Protein AF-A0A651H7F0-F1 (afdb_monomer)

Radius of gyration: 25.84 Å; Cα contacts (8 Å, |Δi|>4): 338; chains: 1; bounding box: 89×42×53 Å

Structure (mmCIF, N/CA/C/O backbone):
data_AF-A0A651H7F0-F1
#
_entry.id   AF-A0A651H7F0-F1
#
loop_
_atom_site.group_PDB
_atom_site.id
_atom_site.type_symbol
_atom_site.label_atom_id
_atom_site.label_alt_id
_atom_site.label_comp_id
_atom_site.label_asym_id
_atom_site.label_entity_id
_atom_site.label_seq_id
_atom_site.pdbx_PDB_ins_code
_atom_site.Cartn_x
_atom_site.Cartn_y
_atom_site.Cartn_z
_atom_site.occupancy
_atom_site.B_iso_or_equiv
_atom_site.auth_seq_id
_atom_site.auth_comp_id
_atom_site.auth_asym_id
_atom_site.auth_atom_id
_atom_site.pdbx_PDB_model_num
ATOM 1 N N . MET A 1 1 ? -12.159 -10.404 -10.335 1.00 70.25 1 MET A N 1
ATOM 2 C CA . MET A 1 1 ? -12.357 -11.620 -9.517 1.00 70.25 1 MET A CA 1
ATOM 3 C C . MET A 1 1 ? -12.210 -11.215 -8.062 1.00 70.25 1 MET A C 1
ATOM 5 O O . MET A 1 1 ? -11.331 -10.403 -7.790 1.00 70.25 1 MET A O 1
ATOM 9 N N . ALA A 1 2 ? -13.077 -11.702 -7.176 1.00 75.81 2 ALA A N 1
ATOM 10 C CA . ALA A 1 2 ? -12.961 -11.452 -5.740 1.00 75.81 2 ALA A CA 1
ATOM 11 C C . ALA A 1 2 ? -12.043 -12.507 -5.105 1.00 75.81 2 ALA A C 1
ATOM 13 O O . ALA A 1 2 ? -12.128 -13.683 -5.457 1.00 75.81 2 ALA A O 1
ATOM 14 N N . ILE A 1 3 ? -11.166 -12.075 -4.204 1.00 75.75 3 ILE A N 1
ATOM 15 C CA . ILE A 1 3 ? -10.303 -12.933 -3.390 1.00 75.75 3 ILE A CA 1
ATOM 16 C C . ILE A 1 3 ? -10.630 -12.640 -1.931 1.00 75.75 3 ILE A C 1
ATOM 18 O O . ILE A 1 3 ? -10.626 -11.480 -1.522 1.00 75.75 3 ILE A O 1
ATOM 22 N N . PHE A 1 4 ? -10.894 -13.690 -1.162 1.00 80.12 4 PHE A N 1
ATOM 23 C CA . PHE A 1 4 ? -11.109 -13.607 0.277 1.00 80.12 4 PHE A CA 1
ATOM 24 C C . PHE A 1 4 ? -9.795 -13.923 0.981 1.00 80.12 4 PHE A C 1
ATOM 26 O O . PHE A 1 4 ? -9.181 -14.958 0.714 1.00 80.12 4 PHE A O 1
ATOM 33 N N . HIS A 1 5 ? -9.350 -13.033 1.858 1.00 79.06 5 HIS A N 1
ATOM 34 C CA . HIS A 1 5 ? -8.137 -13.233 2.638 1.00 79.06 5 HIS A CA 1
ATOM 35 C C . HIS A 1 5 ? -8.397 -12.854 4.091 1.00 79.06 5 HIS A C 1
ATOM 37 O O . HIS A 1 5 ? -8.748 -11.712 4.384 1.00 79.06 5 HIS A O 1
ATOM 43 N N . LYS A 1 6 ? -8.227 -13.820 4.996 1.00 85.56 6 LYS A N 1
ATOM 44 C CA . LYS A 1 6 ? -8.196 -13.556 6.433 1.00 85.56 6 LYS A CA 1
ATOM 45 C C . LYS A 1 6 ? -6.785 -13.123 6.809 1.00 85.56 6 LYS A C 1
ATOM 47 O O . LYS A 1 6 ? -5.833 -13.849 6.529 1.00 85.56 6 LYS A O 1
ATOM 52 N N . GLY A 1 7 ? -6.671 -11.962 7.437 1.00 86.81 7 GLY A N 1
ATOM 53 C CA . GLY A 1 7 ? -5.385 -11.423 7.847 1.00 86.81 7 GLY A CA 1
ATOM 54 C C . GLY A 1 7 ? -5.533 -10.215 8.756 1.00 86.81 7 GLY A C 1
ATOM 55 O O . GLY A 1 7 ? -6.638 -9.731 9.005 1.00 86.81 7 GLY A O 1
ATOM 56 N N . LYS A 1 8 ? -4.390 -9.742 9.248 1.00 87.75 8 LYS A N 1
ATOM 57 C CA . LYS A 1 8 ? -4.290 -8.505 10.018 1.00 87.75 8 LYS A CA 1
ATOM 58 C C . LYS A 1 8 ? -4.123 -7.339 9.056 1.00 87.75 8 LYS A C 1
ATOM 60 O O . LYS A 1 8 ? -3.207 -7.344 8.233 1.00 87.75 8 LYS A O 1
ATOM 65 N N . PHE A 1 9 ? -5.006 -6.357 9.162 1.00 91.50 9 PHE A N 1
ATOM 66 C CA . PHE A 1 9 ? -4.986 -5.162 8.330 1.00 91.50 9 PHE A CA 1
ATOM 67 C C . PHE A 1 9 ? -4.624 -3.950 9.174 1.00 91.50 9 PHE A C 1
ATOM 69 O O . PHE A 1 9 ? -5.235 -3.713 10.214 1.00 91.50 9 PHE A O 1
ATOM 76 N N . GLU A 1 10 ? -3.644 -3.180 8.706 1.00 93.62 10 GLU A N 1
ATOM 77 C CA . GLU A 1 10 ? -3.393 -1.834 9.211 1.00 93.62 10 GLU A CA 1
ATOM 78 C C . GLU A 1 10 ? -4.420 -0.892 8.577 1.00 93.62 10 GLU A C 1
ATOM 80 O O . GLU A 1 10 ? -4.444 -0.699 7.358 1.00 93.62 10 GLU A O 1
ATOM 85 N N . LEU A 1 11 ? -5.301 -0.347 9.406 1.00 95.75 11 LEU A N 1
ATOM 86 C CA . LEU A 1 11 ? -6.391 0.529 9.006 1.00 95.75 11 LEU A CA 1
ATOM 87 C C . LEU A 1 11 ? -6.285 1.865 9.737 1.00 95.75 11 LEU A C 1
ATOM 89 O O . LEU A 1 11 ? -5.496 2.050 10.665 1.00 95.75 11 LEU A O 1
ATOM 93 N N . TYR A 1 12 ? -7.098 2.813 9.296 1.00 97.06 12 TYR A N 1
ATOM 94 C CA . TYR A 1 12 ? -7.119 4.168 9.816 1.00 97.06 12 TYR A CA 1
ATOM 95 C C . TYR A 1 12 ? -8.517 4.512 10.312 1.00 97.06 12 TYR A C 1
ATOM 97 O O . TYR A 1 12 ? -9.512 4.190 9.665 1.00 97.06 12 TYR A O 1
ATOM 105 N N . VAL A 1 13 ? -8.582 5.197 11.445 1.00 97.50 13 VAL A N 1
ATOM 106 C CA . VAL A 1 13 ? -9.806 5.743 12.037 1.00 97.50 13 VAL A CA 1
ATOM 107 C C . VAL A 1 13 ? -9.586 7.221 12.325 1.00 97.50 13 VAL A C 1
ATOM 109 O O . VAL A 1 13 ? -8.449 7.657 12.529 1.00 97.50 13 VAL A O 1
ATOM 112 N N . ARG A 1 14 ? -10.644 8.025 12.300 1.00 96.50 14 ARG A N 1
ATOM 113 C CA . ARG A 1 14 ? -10.517 9.439 12.654 1.00 96.50 14 ARG A CA 1
ATOM 114 C C . ARG A 1 14 ? -10.378 9.573 14.158 1.00 96.50 14 ARG A C 1
ATOM 116 O O . ARG A 1 14 ? -11.023 8.850 14.906 1.00 96.50 14 ARG A O 1
ATOM 123 N N . ASN A 1 15 ? -9.595 10.547 14.604 1.00 95.62 15 ASN A N 1
ATOM 124 C CA . ASN A 1 15 ? -9.415 10.775 16.039 1.00 95.62 15 ASN A CA 1
ATOM 125 C C . ASN A 1 15 ? -10.725 11.156 16.750 1.00 95.62 15 ASN A C 1
ATOM 127 O O . ASN A 1 15 ? -10.843 10.920 17.943 1.00 95.62 15 ASN A O 1
ATOM 131 N N . GLU A 1 16 ? -11.695 11.733 16.030 1.00 96.12 16 GLU A N 1
ATOM 132 C CA . GLU A 1 16 ? -13.029 12.056 16.563 1.00 96.12 16 GLU A CA 1
ATOM 133 C C . GLU A 1 16 ? -13.863 10.813 16.910 1.00 96.12 16 GLU A C 1
ATOM 135 O O . GLU A 1 16 ? -14.735 10.893 17.771 1.00 96.12 16 GLU A O 1
ATOM 140 N N . ASP A 1 17 ? -13.557 9.671 16.286 1.00 95.38 17 ASP A N 1
ATOM 141 C CA . ASP A 1 17 ? -14.267 8.402 16.469 1.00 95.38 17 ASP A CA 1
ATOM 142 C C . ASP A 1 17 ? -13.555 7.464 17.469 1.00 95.38 17 ASP A C 1
ATOM 144 O O . ASP A 1 17 ? -14.013 6.349 17.714 1.00 95.38 17 ASP A O 1
ATOM 148 N N . VAL A 1 18 ? -12.428 7.890 18.055 1.00 95.62 18 VAL A N 1
ATOM 149 C CA . VAL A 1 18 ? -11.705 7.142 19.097 1.00 95.62 18 VAL A CA 1
ATOM 150 C C . VAL A 1 18 ? -12.119 7.675 20.467 1.00 95.62 18 VAL A C 1
ATOM 152 O O . VAL A 1 18 ? -12.095 8.884 20.711 1.00 95.62 18 VAL A O 1
ATOM 155 N N . THR A 1 19 ? -12.504 6.787 21.385 1.00 94.44 19 THR A N 1
ATOM 156 C CA . THR A 1 19 ? -12.902 7.196 22.738 1.00 94.44 19 THR A CA 1
ATOM 157 C C . THR A 1 19 ? -11.696 7.651 23.563 1.00 94.44 19 THR A C 1
ATOM 159 O O . THR A 1 19 ? -10.541 7.358 23.254 1.00 94.44 19 THR A O 1
ATOM 162 N N . LYS A 1 20 ? -11.959 8.350 24.674 1.00 91.56 20 LYS A N 1
ATOM 163 C CA . LYS A 1 20 ? -10.905 8.772 25.614 1.00 91.56 20 LYS A CA 1
ATOM 164 C C . LYS A 1 20 ? -10.152 7.594 26.235 1.00 91.56 20 LYS A C 1
ATOM 166 O O . LYS A 1 20 ? -8.986 7.746 26.578 1.00 91.56 20 LYS A O 1
ATOM 171 N N . ASP A 1 21 ? -10.805 6.439 26.327 1.00 92.50 21 ASP A N 1
ATOM 172 C CA . ASP A 1 21 ? -10.228 5.193 26.832 1.00 92.50 21 ASP A CA 1
ATOM 173 C C . ASP A 1 21 ? -9.452 4.428 25.751 1.00 92.50 21 ASP A C 1
ATOM 175 O O . ASP A 1 21 ? -9.109 3.265 25.946 1.00 92.50 21 ASP A O 1
ATOM 179 N N . MET A 1 22 ? -9.163 5.074 24.612 1.00 92.06 22 MET A N 1
ATOM 180 C CA . MET A 1 22 ? -8.397 4.508 23.499 1.00 92.06 22 MET A CA 1
ATOM 181 C C . MET A 1 22 ? -9.104 3.331 22.815 1.00 92.06 22 MET A C 1
ATOM 183 O O . MET A 1 22 ? -8.458 2.476 22.211 1.00 92.06 22 MET A O 1
ATOM 187 N N . GLN A 1 23 ? -10.436 3.294 22.892 1.00 92.31 23 GLN A N 1
ATOM 188 C CA . GLN A 1 23 ? -11.261 2.253 22.286 1.00 92.31 23 GLN A CA 1
ATOM 189 C C . GLN A 1 23 ? -11.932 2.763 21.015 1.00 92.31 23 GLN A C 1
ATOM 191 O O . GLN A 1 23 ? -12.199 3.957 20.859 1.00 92.31 23 GLN A O 1
ATOM 196 N N . ILE A 1 24 ? -12.239 1.836 20.113 1.00 95.31 24 ILE A N 1
ATOM 197 C CA . ILE A 1 24 ? -12.974 2.120 18.884 1.00 95.31 24 ILE A CA 1
ATOM 198 C C . ILE A 1 24 ? -14.382 1.544 19.038 1.00 95.31 24 ILE A C 1
ATOM 200 O O . ILE A 1 24 ? -14.518 0.324 19.128 1.00 95.31 24 ILE A O 1
ATOM 204 N N . PRO A 1 25 ? -15.432 2.380 19.082 1.00 95.25 25 PRO A N 1
ATOM 205 C CA . PRO A 1 25 ? -16.799 1.902 19.235 1.00 95.25 25 PRO A CA 1
ATOM 206 C C . PRO A 1 25 ? -17.248 1.012 18.073 1.00 95.25 25 PRO A C 1
ATOM 208 O O . PRO A 1 25 ? -16.864 1.228 16.918 1.00 95.25 25 PRO A O 1
ATOM 211 N N . VAL A 1 26 ? -18.158 0.083 18.360 1.00 96.06 26 VAL A N 1
ATOM 212 C CA . VAL A 1 26 ? -18.884 -0.678 17.334 1.00 96.06 26 VAL A CA 1
ATOM 213 C C . VAL A 1 26 ? -19.638 0.285 16.411 1.00 96.06 26 VAL A C 1
ATOM 215 O O . VAL A 1 26 ? -20.190 1.297 16.840 1.00 96.06 26 VAL A O 1
ATOM 218 N N . GLY A 1 27 ? -19.641 -0.016 15.116 1.00 94.81 27 GLY A N 1
ATOM 219 C CA . GLY A 1 27 ? -20.227 0.811 14.063 1.00 94.81 27 GLY A CA 1
ATOM 220 C C . GLY A 1 27 ? -19.277 1.861 13.481 1.00 94.81 27 GLY A C 1
ATOM 221 O O . GLY A 1 27 ? -19.593 2.436 12.434 1.00 94.81 27 GLY A O 1
ATOM 222 N N . THR A 1 28 ? -18.109 2.078 14.093 1.00 96.81 28 THR A N 1
ATOM 223 C CA . THR A 1 28 ? -17.100 3.030 13.605 1.00 96.81 28 THR A CA 1
ATOM 224 C C . THR A 1 28 ? -16.566 2.626 12.234 1.00 96.81 28 THR A C 1
ATOM 226 O O . THR A 1 28 ? -16.279 1.456 11.981 1.00 96.81 28 THR A O 1
ATOM 229 N N . GLN A 1 29 ? -16.420 3.599 11.332 1.00 96.94 29 GLN A N 1
ATOM 230 C CA . GLN A 1 29 ? -15.902 3.374 9.986 1.00 96.94 29 GLN A CA 1
ATOM 231 C C . GLN A 1 29 ? -14.369 3.364 9.984 1.00 96.94 29 GLN A C 1
ATOM 233 O O . GLN A 1 29 ? -13.733 4.346 10.359 1.00 96.94 29 GLN A O 1
ATOM 238 N N . LEU A 1 30 ? -13.781 2.279 9.482 1.00 95.75 30 LEU A N 1
ATOM 239 C CA . LEU A 1 30 ? -12.344 2.159 9.248 1.00 95.75 30 LEU A CA 1
ATOM 240 C C . LEU A 1 30 ? -12.010 2.394 7.774 1.00 95.75 30 LEU A C 1
ATOM 242 O O . LEU A 1 30 ? -12.797 2.065 6.877 1.00 95.75 30 LEU A O 1
ATOM 246 N N . PHE A 1 31 ? -10.824 2.942 7.528 1.00 95.94 31 PHE A N 1
ATOM 247 C CA . PHE A 1 31 ? -10.356 3.415 6.229 1.00 95.94 31 PHE A CA 1
ATOM 248 C C . PHE A 1 31 ? -9.019 2.783 5.849 1.00 95.94 31 PHE A C 1
ATOM 250 O O . PHE A 1 31 ? -8.206 2.440 6.704 1.00 95.94 31 PHE A O 1
ATOM 257 N N . LEU A 1 32 ? -8.763 2.678 4.544 1.00 92.75 32 LEU A N 1
ATOM 258 C CA . LEU A 1 32 ? -7.496 2.148 4.022 1.00 92.75 32 LEU A CA 1
ATOM 259 C C . LEU A 1 32 ? -6.315 3.123 4.159 1.00 92.75 32 LEU A C 1
ATOM 261 O O . LEU A 1 32 ? -5.171 2.725 3.952 1.00 92.75 32 LEU A O 1
ATOM 265 N N . ARG A 1 33 ? -6.584 4.409 4.421 1.00 94.31 33 ARG A N 1
ATOM 266 C CA . ARG A 1 33 ? -5.581 5.480 4.505 1.00 94.31 33 ARG A CA 1
ATOM 267 C C . ARG A 1 33 ? -6.014 6.560 5.491 1.00 94.31 33 ARG A C 1
ATOM 269 O O . ARG A 1 33 ? -7.205 6.834 5.612 1.00 94.31 33 ARG A O 1
ATOM 276 N N . GLY A 1 34 ? -5.045 7.213 6.126 1.00 93.25 34 GLY A N 1
ATOM 277 C CA . GLY A 1 34 ? -5.253 8.348 7.030 1.00 93.25 34 GLY A CA 1
ATOM 278 C C . GLY A 1 34 ? -5.319 9.687 6.298 1.00 93.25 34 GLY A C 1
ATOM 279 O O . GLY A 1 34 ? -4.521 10.578 6.570 1.00 93.25 34 GLY A O 1
ATOM 280 N N . GLU A 1 35 ? -6.223 9.818 5.327 1.00 92.69 35 GLU A N 1
ATOM 281 C CA . GLU A 1 35 ? -6.389 11.043 4.537 1.00 92.69 35 GLU A CA 1
ATOM 282 C C . GLU A 1 35 ? -7.866 11.368 4.302 1.00 92.69 35 GLU A C 1
ATOM 284 O O . GLU A 1 35 ? -8.745 10.500 4.314 1.00 92.69 35 GLU A O 1
ATOM 289 N N . ARG A 1 36 ? -8.172 12.647 4.067 1.00 89.38 36 ARG A N 1
ATOM 290 C CA . ARG A 1 36 ? -9.544 13.064 3.769 1.00 89.38 36 ARG A CA 1
ATOM 291 C C . ARG A 1 36 ? -9.988 12.455 2.436 1.00 89.38 36 ARG A C 1
ATOM 293 O O . ARG A 1 36 ? -9.347 12.666 1.416 1.00 89.38 36 ARG A O 1
ATOM 300 N N . GLY A 1 37 ? -11.117 11.746 2.446 1.00 89.56 37 GLY A N 1
ATOM 301 C CA . GLY A 1 37 ? -11.641 11.063 1.257 1.00 89.56 37 GLY A CA 1
ATOM 302 C C . GLY A 1 37 ? -11.045 9.674 1.017 1.00 89.56 37 GLY A C 1
ATOM 303 O O . GLY A 1 37 ? -11.304 9.087 -0.033 1.00 89.56 37 GLY A O 1
ATOM 304 N N . ALA A 1 38 ? -10.280 9.135 1.974 1.00 89.31 38 ALA A N 1
ATOM 305 C CA . ALA A 1 38 ? -9.819 7.756 1.919 1.00 89.31 38 ALA A CA 1
ATOM 306 C C . ALA A 1 38 ? -10.996 6.779 1.709 1.00 89.31 38 ALA A C 1
ATOM 308 O O . ALA A 1 38 ? -12.068 6.972 2.295 1.00 89.31 38 ALA A O 1
ATOM 309 N N . PRO A 1 39 ? -10.816 5.713 0.908 1.00 90.19 39 PRO A N 1
ATOM 310 C CA . PRO A 1 39 ? -11.849 4.703 0.738 1.00 90.19 39 PRO A CA 1
ATOM 311 C C . PRO A 1 39 ? -12.151 3.985 2.066 1.00 90.19 39 PRO A C 1
ATOM 313 O O . PRO A 1 39 ? -11.206 3.564 2.750 1.00 90.19 39 PRO A O 1
ATOM 316 N N . PRO A 1 40 ? -13.437 3.815 2.429 1.00 93.75 40 PRO A N 1
ATOM 317 C CA . PRO A 1 40 ? -13.815 2.991 3.569 1.00 93.75 40 PRO A CA 1
ATOM 318 C C . PRO A 1 40 ? -13.434 1.529 3.308 1.00 93.75 40 PRO A C 1
ATOM 320 O O . PRO A 1 40 ? -13.601 1.028 2.196 1.00 93.75 40 PRO A O 1
ATOM 323 N N . PHE A 1 41 ? -12.926 0.851 4.336 1.00 91.94 41 PHE A N 1
ATOM 324 C CA . PHE A 1 41 ? -12.630 -0.580 4.297 1.00 91.94 41 PHE A CA 1
ATOM 325 C C . PHE A 1 41 ? -13.784 -1.397 4.884 1.00 91.94 41 PHE A C 1
ATOM 327 O O . PHE A 1 41 ? -14.416 -2.173 4.177 1.00 91.94 41 PHE A O 1
ATOM 334 N N . THR A 1 42 ? -14.081 -1.190 6.169 1.00 94.38 42 THR A N 1
ATOM 335 C CA . THR A 1 42 ? -15.142 -1.891 6.906 1.00 94.38 42 THR A CA 1
ATOM 336 C C . THR A 1 42 ? -15.656 -1.023 8.046 1.00 94.38 42 THR A C 1
ATOM 338 O O . THR A 1 42 ? -15.021 -0.026 8.397 1.00 94.38 42 THR A O 1
ATOM 341 N N . ARG A 1 43 ? -16.789 -1.403 8.633 1.00 95.38 43 ARG A N 1
ATOM 342 C CA . ARG A 1 43 ? -17.185 -0.929 9.961 1.00 95.38 43 ARG A CA 1
ATOM 343 C C . ARG A 1 43 ? -16.789 -1.950 11.017 1.00 95.38 43 ARG A C 1
ATOM 345 O O . ARG A 1 43 ? -16.704 -3.134 10.696 1.00 95.38 43 ARG A O 1
ATOM 352 N N . VAL A 1 44 ? -16.536 -1.463 12.227 1.00 94.25 44 VAL A N 1
ATOM 353 C CA . VAL A 1 44 ? -16.316 -2.300 13.411 1.00 94.25 44 VAL A CA 1
ATOM 354 C C . VAL A 1 44 ? -17.635 -2.981 13.773 1.00 94.25 44 VAL A C 1
ATOM 356 O O . VAL A 1 44 ? -18.655 -2.305 13.917 1.00 94.25 44 VAL A O 1
ATOM 359 N N . GLU A 1 45 ? -17.625 -4.300 13.877 1.00 95.00 45 GLU A N 1
ATOM 360 C CA . GLU A 1 45 ? -18.752 -5.124 14.331 1.00 95.00 45 GLU A CA 1
ATOM 361 C C . GLU A 1 45 ? -18.561 -5.543 15.800 1.00 95.00 45 GLU A C 1
ATOM 363 O O . GLU A 1 45 ? -17.528 -5.262 16.396 1.00 95.00 45 GLU A O 1
ATOM 368 N N . GLU A 1 46 ? -19.570 -6.168 16.410 1.00 92.38 46 GLU A N 1
ATOM 369 C CA . GLU A 1 46 ? -19.526 -6.571 17.829 1.00 92.38 46 GLU A CA 1
ATOM 370 C C . GLU A 1 46 ? -18.442 -7.624 18.114 1.00 92.38 46 GLU A C 1
ATOM 372 O O . GLU A 1 46 ? -17.814 -7.588 19.166 1.00 92.38 46 GLU A O 1
ATOM 377 N N . ASP A 1 47 ? -18.172 -8.497 17.140 1.00 90.69 47 ASP A N 1
ATOM 378 C CA . ASP A 1 47 ? -17.139 -9.537 17.219 1.00 90.69 47 ASP A CA 1
ATOM 379 C C . ASP A 1 47 ? -15.742 -9.048 16.778 1.00 90.69 47 ASP A C 1
ATOM 381 O O . ASP A 1 47 ? -14.790 -9.831 16.742 1.00 90.69 47 ASP A O 1
ATOM 385 N N . ASP A 1 48 ? -15.605 -7.778 16.379 1.00 90.56 48 ASP A N 1
ATOM 386 C CA . ASP A 1 48 ? -14.325 -7.219 15.949 1.00 90.56 48 ASP A CA 1
ATOM 387 C C . ASP A 1 48 ? -13.548 -6.655 17.147 1.00 90.56 48 ASP A C 1
ATOM 389 O O . ASP A 1 48 ? -14.046 -5.812 17.892 1.00 90.56 48 ASP A O 1
ATOM 393 N N . GLU A 1 49 ? -12.272 -7.026 17.263 1.00 92.50 49 GLU A N 1
ATOM 394 C CA . GLU A 1 49 ? -11.352 -6.490 18.273 1.00 92.50 49 GLU A CA 1
ATOM 395 C C . GLU A 1 49 ? -10.269 -5.621 17.610 1.00 92.50 49 GLU A C 1
ATOM 397 O O . GLU A 1 49 ? -9.165 -6.099 17.327 1.00 92.50 49 GLU A O 1
ATOM 402 N N . PRO A 1 50 ? -10.554 -4.346 17.287 1.00 93.19 50 PRO A N 1
ATOM 403 C CA . PRO A 1 50 ? -9.545 -3.473 16.716 1.00 93.19 50 PRO A CA 1
ATOM 404 C C . PRO A 1 50 ? -8.570 -2.964 17.791 1.00 93.19 50 PRO A C 1
ATOM 406 O O . PRO A 1 50 ? -8.968 -2.420 18.820 1.00 93.19 50 PRO A O 1
ATOM 409 N N . GLU A 1 51 ? -7.275 -3.074 17.515 1.00 92.81 51 GLU A N 1
ATOM 410 C CA . GLU A 1 51 ? -6.194 -2.635 18.397 1.00 92.81 51 GLU A CA 1
ATOM 411 C C . GLU A 1 51 ? -5.645 -1.280 17.937 1.00 92.81 51 GLU A C 1
ATOM 413 O O . GLU A 1 51 ? -5.179 -1.132 16.806 1.00 92.81 51 GLU A O 1
ATOM 418 N N . LEU A 1 52 ? -5.681 -0.268 18.805 1.00 93.12 52 LEU A N 1
ATOM 419 C CA . LEU A 1 52 ? -5.132 1.055 18.510 1.00 93.12 52 LEU A CA 1
ATOM 420 C C . LEU A 1 52 ? -3.601 1.041 18.629 1.00 93.12 52 LEU A C 1
ATOM 422 O O . LEU A 1 52 ? -3.056 0.813 19.704 1.00 93.12 52 LEU A O 1
ATOM 426 N N . LEU A 1 53 ? -2.899 1.347 17.539 1.00 91.12 53 LEU A N 1
ATOM 427 C CA . LEU A 1 53 ? -1.433 1.282 17.486 1.00 91.12 53 LEU A CA 1
ATOM 428 C C . LEU A 1 53 ? -0.777 2.630 17.718 1.00 91.12 53 LEU A C 1
ATOM 430 O O . LEU A 1 53 ? 0.254 2.738 18.379 1.00 91.12 53 LEU A O 1
ATOM 434 N N . ARG A 1 54 ? -1.332 3.666 17.089 1.00 91.62 54 ARG A N 1
ATOM 435 C CA . ARG A 1 54 ? -0.727 4.994 17.076 1.00 91.62 54 ARG A CA 1
ATOM 436 C C . ARG A 1 54 ? -1.784 6.055 16.863 1.00 91.62 54 ARG A C 1
ATOM 438 O O . ARG A 1 54 ? -2.600 5.939 15.956 1.00 91.62 54 ARG A O 1
ATOM 445 N N . ILE A 1 55 ? -1.680 7.140 17.617 1.00 92.75 55 ILE A N 1
ATOM 446 C CA . ILE A 1 55 ? -2.437 8.364 17.367 1.00 92.75 55 ILE A CA 1
ATOM 447 C C . ILE A 1 55 ? -1.555 9.323 16.574 1.00 92.75 55 ILE A C 1
ATOM 449 O O . ILE A 1 55 ? -0.460 9.681 17.007 1.00 92.75 55 ILE A O 1
ATOM 453 N N . GLY A 1 56 ? -2.028 9.724 15.400 1.00 91.12 56 GLY A N 1
ATOM 454 C CA . GLY A 1 56 ? -1.425 10.761 14.573 1.00 91.12 56 GLY A CA 1
ATOM 455 C C . GLY A 1 56 ? -2.261 12.046 14.555 1.00 91.12 56 GLY A C 1
ATOM 456 O O . GLY A 1 56 ? -3.298 12.145 15.219 1.00 91.12 56 GLY A O 1
ATOM 457 N N . PRO A 1 57 ? -1.833 13.060 13.787 1.00 91.25 57 PRO A N 1
ATOM 458 C CA . PRO A 1 57 ? -2.602 14.285 13.602 1.00 91.25 57 PRO A CA 1
ATOM 459 C C . PRO A 1 57 ? -3.871 14.013 12.775 1.00 91.25 57 PRO A C 1
ATOM 461 O O . PRO A 1 57 ? -3.812 13.770 11.572 1.00 91.25 57 PRO A O 1
ATOM 464 N N . GLY A 1 58 ? -5.030 14.041 13.436 1.00 92.94 58 GLY A N 1
ATOM 465 C CA . GLY A 1 58 ? -6.361 13.852 12.837 1.00 92.94 58 GLY A CA 1
ATOM 466 C C . GLY A 1 58 ? -6.777 12.395 12.605 1.00 92.94 58 GLY A C 1
ATOM 467 O O . GLY A 1 58 ? -7.973 12.104 12.588 1.00 92.94 58 GLY A O 1
ATOM 468 N N . TRP A 1 59 ? -5.811 11.484 12.491 1.00 97.00 59 TRP A N 1
ATOM 469 C CA . TRP A 1 59 ? -6.038 10.065 12.228 1.00 97.00 59 TRP A CA 1
ATOM 470 C C . TRP A 1 59 ? -5.247 9.182 13.176 1.00 97.00 59 TRP A C 1
ATOM 472 O O . TRP A 1 59 ? -4.097 9.480 13.501 1.00 97.00 59 TRP A O 1
ATOM 482 N N . SER A 1 60 ? -5.843 8.057 13.540 1.00 96.00 60 SER A N 1
ATOM 483 C CA . SER A 1 60 ? -5.208 7.011 14.323 1.00 96.00 60 SER A CA 1
ATOM 484 C C . SER A 1 60 ? -5.078 5.735 13.502 1.00 96.00 60 SER A C 1
ATOM 486 O O . SER A 1 60 ? -5.939 5.416 12.681 1.00 96.00 60 SER A O 1
ATOM 488 N N . THR A 1 61 ? -3.971 5.030 13.703 1.00 95.06 61 THR A N 1
ATOM 489 C CA . THR A 1 61 ? -3.646 3.763 13.050 1.00 95.06 61 THR A CA 1
ATOM 490 C C . THR A 1 61 ? -4.076 2.616 13.953 1.00 95.06 61 THR A C 1
ATOM 492 O O . THR A 1 61 ? -3.783 2.634 15.151 1.00 95.06 61 THR A O 1
ATOM 495 N N . VAL A 1 62 ? -4.759 1.631 13.379 1.00 95.38 62 VAL A N 1
ATOM 496 C CA . VAL A 1 62 ? -5.368 0.514 14.106 1.00 95.38 62 VAL A CA 1
ATOM 497 C C . VAL A 1 62 ? -5.054 -0.799 13.397 1.00 95.38 62 VAL A C 1
ATOM 499 O O . VAL A 1 62 ? -4.994 -0.831 12.167 1.00 95.38 62 VAL A O 1
ATOM 502 N N . TYR A 1 63 ? -4.868 -1.881 14.146 1.00 94.31 63 TYR A N 1
ATOM 503 C CA . TYR A 1 63 ? -4.873 -3.234 13.600 1.00 94.31 63 TYR A CA 1
ATOM 504 C C . TYR A 1 63 ? -6.258 -3.842 13.757 1.00 94.31 63 TYR A C 1
ATOM 506 O O . TYR A 1 63 ? -6.844 -3.786 14.830 1.00 94.31 63 TYR A O 1
ATOM 514 N N . LEU A 1 64 ? -6.762 -4.465 12.697 1.00 93.94 64 LEU A N 1
ATOM 515 C CA . LEU A 1 64 ? -7.957 -5.297 12.766 1.00 93.94 64 LEU A CA 1
ATOM 516 C C . LEU A 1 64 ? -7.689 -6.621 12.055 1.00 93.94 64 LEU A C 1
ATOM 518 O O . LEU A 1 64 ? -7.285 -6.638 10.889 1.00 93.94 64 LEU A O 1
ATOM 522 N N . GLU A 1 65 ? -7.924 -7.734 12.745 1.00 92.12 65 GLU A N 1
ATOM 523 C CA . GLU A 1 65 ? -7.932 -9.053 12.121 1.00 92.12 65 GLU A CA 1
ATOM 524 C C . GLU A 1 65 ? -9.338 -9.362 11.607 1.00 92.12 65 GLU A C 1
ATOM 526 O O . GLU A 1 65 ? -10.264 -9.562 12.385 1.00 92.12 65 GLU A O 1
ATOM 531 N N . LYS A 1 66 ? -9.516 -9.399 10.285 1.00 89.00 66 LYS A N 1
ATOM 532 C CA . LYS A 1 66 ? -10.822 -9.691 9.672 1.00 89.00 66 LYS A CA 1
ATOM 533 C C . LYS A 1 66 ? -10.642 -10.468 8.374 1.00 89.00 66 LYS A C 1
ATOM 535 O O . LYS A 1 66 ? -9.531 -10.652 7.876 1.00 89.00 66 LYS A O 1
ATOM 540 N N . MET A 1 67 ? -11.737 -10.962 7.809 1.00 84.81 67 MET A N 1
ATOM 541 C CA . MET A 1 67 ? -11.750 -11.443 6.432 1.00 84.81 67 MET A CA 1
ATOM 542 C C . MET A 1 67 ? -11.936 -10.253 5.485 1.00 84.81 67 MET A C 1
ATOM 544 O O . MET A 1 67 ? -13.011 -9.663 5.420 1.00 84.81 67 MET A O 1
ATOM 548 N N . GLY A 1 68 ? -10.884 -9.896 4.753 1.00 79.75 68 GLY A N 1
ATOM 549 C CA . GLY A 1 68 ? -10.929 -8.869 3.719 1.00 79.75 68 GLY A CA 1
ATOM 550 C C . GLY A 1 68 ? -11.318 -9.447 2.359 1.00 79.75 68 GLY A C 1
ATOM 551 O O . GLY A 1 68 ? -10.963 -10.582 2.025 1.00 79.75 68 GLY A O 1
ATOM 552 N N . VAL A 1 69 ? -12.009 -8.643 1.549 1.00 80.06 69 VAL A N 1
ATOM 553 C CA . VAL A 1 69 ? -12.269 -8.948 0.136 1.00 80.06 69 VAL A CA 1
ATOM 554 C C . VAL A 1 69 ? -11.421 -8.030 -0.731 1.00 80.06 69 VAL A C 1
ATOM 556 O O . VAL A 1 69 ? -11.600 -6.814 -0.744 1.00 80.06 69 VAL A O 1
ATOM 559 N N . GLY A 1 70 ? -10.493 -8.621 -1.475 1.00 72.00 70 GLY A N 1
ATOM 560 C CA . GLY A 1 70 ? -9.723 -7.935 -2.502 1.00 72.00 70 GLY A CA 1
ATOM 561 C C . GLY A 1 70 ? -10.313 -8.183 -3.886 1.00 72.00 70 GLY A C 1
ATOM 562 O O . GLY A 1 70 ? -10.776 -9.282 -4.188 1.00 72.00 70 GLY A O 1
ATOM 563 N N . PHE A 1 71 ? -10.249 -7.186 -4.765 1.00 70.25 71 PHE A N 1
ATOM 564 C CA . PHE A 1 71 ? -10.568 -7.367 -6.179 1.00 70.25 71 PHE A CA 1
ATOM 565 C C . PHE A 1 71 ? -9.291 -7.324 -7.005 1.00 70.25 71 PHE A C 1
ATOM 567 O O . PHE A 1 71 ? -8.575 -6.323 -7.015 1.00 70.25 71 PHE A O 1
ATOM 574 N N . VAL A 1 72 ? -9.036 -8.402 -7.743 1.00 70.62 72 VAL A N 1
ATOM 575 C CA . VAL A 1 72 ? -7.969 -8.443 -8.747 1.00 70.62 72 VAL A CA 1
ATOM 576 C C . VAL A 1 72 ? -8.603 -8.326 -10.125 1.00 70.62 72 VAL A C 1
ATOM 578 O O . VAL A 1 72 ? -9.637 -8.958 -10.414 1.00 70.62 72 VAL A O 1
ATOM 581 N N . ARG A 1 73 ? -8.019 -7.479 -10.980 1.00 61.34 73 ARG A N 1
ATOM 582 C CA . ARG A 1 73 ? -8.489 -7.342 -12.358 1.00 61.34 73 ARG A CA 1
ATOM 583 C C . ARG A 1 73 ? -8.180 -8.645 -13.076 1.00 61.34 73 ARG A C 1
ATOM 585 O O . ARG A 1 73 ? -7.092 -9.187 -12.952 1.00 61.34 73 ARG A O 1
ATOM 592 N N . ARG A 1 74 ? -9.145 -9.154 -13.840 1.00 63.25 74 ARG A N 1
ATOM 593 C CA . ARG A 1 74 ? -8.981 -10.429 -14.556 1.00 63.25 74 ARG A CA 1
ATOM 594 C C . ARG A 1 74 ? -7.791 -10.398 -15.527 1.00 63.25 74 ARG A C 1
ATOM 596 O O . ARG A 1 74 ? -7.133 -11.414 -15.691 1.00 63.25 74 ARG A O 1
ATOM 603 N N . ALA A 1 75 ? -7.508 -9.226 -16.103 1.00 68.06 75 ALA A N 1
ATOM 604 C CA . ALA A 1 75 ? -6.347 -8.985 -16.957 1.00 68.06 75 ALA A CA 1
ATOM 605 C C . ALA A 1 75 ? -5.012 -9.262 -16.243 1.00 68.06 75 ALA A C 1
ATOM 607 O O . ALA A 1 75 ? -4.104 -9.804 -16.859 1.00 68.06 75 ALA A O 1
ATOM 608 N N . ASP A 1 76 ? -4.925 -8.981 -14.940 1.00 65.19 76 ASP A N 1
ATOM 609 C CA . ASP A 1 76 ? -3.700 -9.162 -14.152 1.00 65.19 76 ASP A CA 1
ATOM 610 C C . ASP A 1 76 ? -3.417 -10.647 -13.841 1.00 65.19 76 ASP A C 1
ATOM 612 O O . ASP A 1 76 ? -2.340 -10.982 -13.363 1.00 65.19 76 ASP A O 1
ATOM 616 N N . LEU A 1 77 ? -4.380 -11.545 -14.093 1.00 62.44 77 LEU A N 1
ATOM 617 C CA . LEU A 1 77 ? -4.278 -12.985 -13.821 1.00 62.44 77 LEU A CA 1
ATOM 618 C C . LEU A 1 77 ? -4.076 -13.829 -15.091 1.00 62.44 77 LEU A C 1
ATOM 620 O O . LEU A 1 77 ? -4.128 -15.053 -15.010 1.00 62.44 77 LEU A O 1
ATOM 624 N N . GLY A 1 78 ? -3.921 -13.205 -16.267 1.00 52.91 78 GLY A N 1
ATOM 625 C CA . GLY A 1 78 ? -3.754 -13.925 -17.539 1.00 52.91 78 GLY A CA 1
ATOM 626 C C . GLY A 1 78 ? -4.927 -14.849 -17.905 1.00 52.91 78 GLY A C 1
ATOM 627 O O . GLY A 1 78 ? -4.787 -15.732 -18.748 1.00 52.91 78 GLY A O 1
ATOM 628 N N . LEU A 1 79 ? -6.092 -14.683 -17.265 1.00 60.19 79 LEU A N 1
ATOM 629 C CA . LEU A 1 79 ? -7.237 -15.569 -17.457 1.00 60.19 79 LEU A CA 1
ATOM 630 C C . LEU A 1 79 ? -7.980 -15.217 -18.757 1.00 60.19 79 LEU A C 1
ATOM 632 O O . LEU A 1 79 ? -8.306 -14.042 -18.971 1.00 60.19 79 LEU A O 1
ATOM 636 N N . PRO A 1 80 ? -8.320 -16.211 -19.601 1.00 52.94 80 PRO A N 1
ATOM 637 C CA . PRO A 1 80 ? -9.042 -15.972 -20.841 1.00 52.94 80 PRO A CA 1
ATOM 638 C C . PRO A 1 80 ? -10.403 -15.324 -20.568 1.00 52.94 80 PRO A C 1
ATOM 640 O O . PRO A 1 80 ? -11.117 -15.651 -19.615 1.00 52.94 80 PRO A O 1
ATOM 643 N N . SER A 1 81 ? -10.777 -14.380 -21.430 1.00 55.78 81 SER A N 1
ATOM 644 C CA . SER A 1 81 ? -12.075 -13.717 -21.366 1.00 55.78 81 SER A CA 1
ATOM 645 C C . SER A 1 81 ? -13.178 -14.665 -21.825 1.00 55.78 81 SER A C 1
ATOM 647 O O . SER A 1 81 ? -13.532 -14.684 -22.996 1.00 55.78 81 SER A O 1
ATOM 649 N N . GLY A 1 82 ? -13.719 -15.461 -20.901 1.00 54.97 82 GLY A N 1
ATOM 650 C CA . GLY A 1 82 ? -14.751 -16.439 -21.237 1.00 54.97 82 GLY A CA 1
ATOM 651 C C . GLY A 1 82 ? -15.604 -16.877 -20.053 1.00 54.97 82 GLY A C 1
ATOM 652 O O . GLY A 1 82 ? -15.359 -17.927 -19.475 1.00 54.97 82 GLY A O 1
ATOM 653 N N . ARG A 1 83 ? -16.627 -16.082 -19.718 1.00 42.97 83 ARG A N 1
ATOM 654 C CA . ARG A 1 83 ? -18.013 -16.540 -19.501 1.00 42.97 83 ARG A CA 1
ATOM 655 C C . ARG A 1 83 ? -18.895 -15.356 -19.120 1.00 42.97 83 ARG A C 1
ATOM 657 O O . ARG A 1 83 ? -18.626 -14.651 -18.154 1.00 42.97 83 ARG A O 1
ATOM 664 N N . THR A 1 84 ? -19.930 -15.174 -19.927 1.00 48.78 84 THR A N 1
ATOM 665 C CA . THR A 1 84 ? -21.105 -14.339 -19.704 1.00 48.78 84 THR A CA 1
ATOM 666 C C . THR A 1 84 ? -21.670 -14.597 -18.310 1.00 48.78 84 THR A C 1
ATOM 668 O O . THR A 1 84 ? -21.865 -15.753 -17.926 1.00 48.78 84 THR A O 1
ATOM 671 N N . GLU A 1 85 ? -21.927 -13.525 -17.562 1.00 50.56 85 GLU A N 1
ATOM 672 C CA . GLU A 1 85 ? -22.786 -13.568 -16.383 1.00 50.56 85 GLU A CA 1
ATOM 673 C C . GLU A 1 85 ? -24.105 -14.243 -16.756 1.00 50.56 85 GLU A C 1
ATOM 675 O O . GLU A 1 85 ? -24.756 -13.893 -17.742 1.00 50.56 85 GLU A O 1
ATOM 680 N N . ARG A 1 86 ? -24.507 -15.233 -15.963 1.00 51.72 86 ARG A N 1
ATOM 681 C CA . ARG A 1 86 ? -25.896 -15.673 -15.957 1.00 51.72 86 ARG A CA 1
ATOM 682 C C . ARG A 1 86 ? -26.694 -14.513 -15.343 1.00 51.72 86 ARG A C 1
ATOM 684 O O . ARG A 1 86 ? -26.333 -14.101 -14.241 1.00 51.72 86 ARG A O 1
ATOM 691 N N . PRO A 1 87 ? -27.728 -13.976 -16.012 1.00 55.75 87 PRO A N 1
ATOM 692 C CA . PRO A 1 87 ? -28.571 -12.949 -15.416 1.00 55.75 87 PRO A CA 1
ATOM 693 C C . PRO A 1 87 ? -29.138 -13.465 -14.086 1.00 55.75 87 PRO A C 1
ATOM 695 O O . PRO A 1 87 ? -29.475 -14.655 -14.011 1.00 55.75 87 PRO A O 1
ATOM 698 N N . PRO A 1 88 ? -29.255 -12.630 -13.039 1.00 56.81 88 PRO A N 1
ATOM 699 C CA . PRO A 1 88 ? -29.984 -13.025 -11.845 1.00 56.81 88 PRO A CA 1
ATOM 700 C C . PRO A 1 88 ? -31.413 -13.410 -12.242 1.00 56.81 88 PRO A C 1
ATOM 702 O O . PRO A 1 88 ? -32.066 -12.719 -13.025 1.00 56.81 88 PRO A O 1
ATOM 705 N N . ALA A 1 89 ? -31.873 -14.553 -11.732 1.00 54.56 89 ALA A N 1
ATOM 706 C CA . ALA A 1 89 ? -33.238 -15.018 -11.908 1.00 54.56 89 ALA A CA 1
ATOM 707 C C . ALA A 1 89 ? -34.210 -13.923 -11.443 1.00 54.56 89 ALA A C 1
ATOM 709 O O . ALA A 1 89 ? -34.113 -13.433 -10.318 1.00 54.56 89 ALA A O 1
ATOM 710 N N . GLN A 1 90 ? -35.128 -13.531 -12.327 1.00 47.97 90 GLN A N 1
ATOM 711 C CA . GLN A 1 90 ? -36.238 -12.648 -11.993 1.00 47.97 90 GLN A CA 1
ATOM 712 C C . GLN A 1 90 ? -37.069 -13.300 -10.885 1.00 47.97 90 GLN A C 1
ATOM 714 O O . GLN A 1 90 ? -37.597 -14.399 -11.053 1.00 47.97 90 GLN A O 1
ATOM 719 N N . ILE A 1 91 ? -37.169 -12.620 -9.747 1.00 51.94 91 ILE A N 1
ATOM 720 C CA . ILE A 1 91 ? -38.088 -12.985 -8.671 1.00 51.94 91 ILE A CA 1
ATOM 721 C C . ILE A 1 91 ? -39.511 -12.631 -9.156 1.00 51.94 91 ILE A C 1
ATOM 723 O O . ILE A 1 91 ? -39.686 -11.546 -9.721 1.00 51.94 91 ILE A O 1
ATOM 727 N N . PRO A 1 92 ? -40.525 -13.503 -8.990 1.00 46.53 92 PRO A N 1
ATOM 728 C CA . PRO A 1 92 ? -41.880 -13.250 -9.475 1.00 46.53 92 PRO A CA 1
ATOM 729 C C . PRO A 1 92 ? -42.499 -11.982 -8.871 1.00 46.53 92 PRO A C 1
ATOM 731 O O . PRO A 1 92 ? -42.528 -11.808 -7.654 1.00 46.53 92 PRO A O 1
ATOM 734 N N . GLN A 1 93 ? -43.035 -11.122 -9.743 1.00 48.53 93 GLN A N 1
ATOM 735 C CA . GLN A 1 93 ? -43.878 -9.977 -9.397 1.00 48.53 93 GLN A CA 1
ATOM 736 C C . GLN A 1 93 ? -45.133 -10.426 -8.636 1.00 48.53 93 GLN A C 1
ATOM 738 O O . GLN A 1 93 ? -45.977 -11.141 -9.178 1.00 48.53 93 GLN A O 1
ATOM 743 N N . GLY A 1 94 ? -45.286 -9.932 -7.408 1.00 36.41 94 GLY A N 1
ATOM 744 C CA . GLY A 1 94 ? -46.520 -9.985 -6.632 1.00 36.41 94 GLY A CA 1
ATOM 745 C C . GLY A 1 94 ? -47.098 -8.584 -6.411 1.00 36.41 94 GLY A C 1
ATOM 746 O O . GLY A 1 94 ? -46.484 -7.766 -5.743 1.00 36.41 94 GLY A O 1
ATOM 747 N N . ALA A 1 95 ? -48.286 -8.360 -6.979 1.00 42.22 95 ALA A N 1
ATOM 748 C CA . ALA A 1 95 ? -49.359 -7.450 -6.550 1.00 42.22 95 ALA A CA 1
ATOM 749 C C . ALA A 1 95 ? -49.092 -5.932 -6.348 1.00 42.22 95 ALA A C 1
ATOM 751 O O . ALA A 1 95 ? -48.694 -5.465 -5.291 1.00 42.22 95 ALA A O 1
ATOM 752 N N . ARG A 1 96 ? -49.495 -5.175 -7.381 1.00 47.06 96 ARG A N 1
ATOM 753 C CA . ARG A 1 96 ? -50.314 -3.938 -7.384 1.00 47.06 96 ARG A CA 1
ATOM 754 C C . ARG A 1 96 ? -50.380 -3.095 -6.095 1.00 47.06 96 ARG A C 1
ATOM 756 O O . ARG A 1 96 ? -51.109 -3.444 -5.173 1.00 47.06 96 ARG A O 1
ATOM 763 N N . GLN A 1 97 ? -49.885 -1.861 -6.189 1.00 45.62 97 GLN A N 1
ATOM 764 C CA . GLN A 1 97 ? -50.592 -0.681 -5.684 1.00 45.62 97 GLN A CA 1
ATOM 765 C C . GLN A 1 97 ? -50.539 0.424 -6.747 1.00 45.62 97 GLN A C 1
ATOM 767 O O . GLN A 1 97 ? -49.516 0.661 -7.383 1.00 45.62 97 GLN A O 1
ATOM 772 N N . SER A 1 98 ? -51.711 0.981 -7.021 1.00 51.03 98 SER A N 1
ATOM 773 C CA . SER A 1 98 ? -52.015 1.986 -8.034 1.00 51.03 98 SER A CA 1
ATOM 7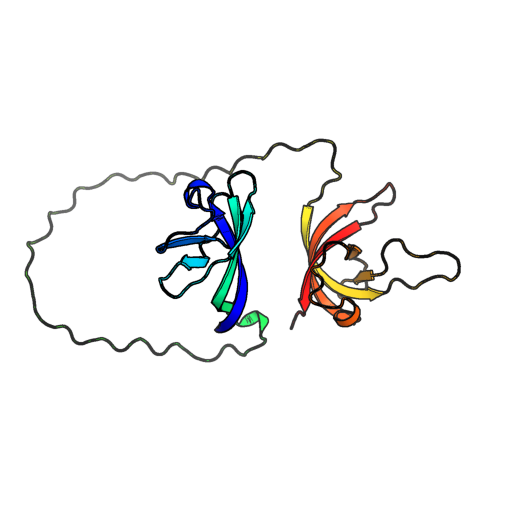74 C C . SER A 1 98 ? -51.657 3.381 -7.538 1.00 51.03 98 SER A C 1
ATOM 776 O O . SER A 1 98 ? -52.199 3.795 -6.518 1.00 51.03 98 SER A O 1
ATOM 778 N N . ASP A 1 99 ? -50.844 4.105 -8.306 1.00 44.66 99 ASP A N 1
ATOM 779 C CA . ASP A 1 99 ? -50.617 5.542 -8.134 1.00 44.66 99 ASP A CA 1
ATOM 780 C C . ASP A 1 99 ? -51.006 6.322 -9.412 1.00 44.66 99 ASP A C 1
ATOM 782 O O . ASP A 1 99 ? -51.001 5.750 -10.509 1.00 44.66 99 ASP A O 1
ATOM 786 N N . PRO A 1 100 ? -51.436 7.592 -9.266 1.00 61.78 100 PRO A N 1
ATOM 787 C CA . PRO A 1 100 ? -52.225 8.348 -10.246 1.00 61.78 100 PRO A CA 1
ATOM 788 C C . PRO A 1 100 ? -51.431 8.798 -11.491 1.00 61.78 100 PRO A C 1
ATOM 790 O O . PRO A 1 100 ? -50.200 8.785 -11.489 1.00 61.78 100 PRO A O 1
ATOM 793 N N . PRO A 1 101 ? -52.124 9.197 -12.583 1.00 60.34 101 PRO A N 1
ATOM 794 C CA . PRO A 1 101 ? -51.488 9.498 -13.865 1.00 60.34 101 PRO A CA 1
ATOM 795 C C . PRO A 1 101 ? -50.522 10.696 -13.792 1.00 60.34 101 PRO A C 1
ATOM 797 O O . PRO A 1 101 ? -50.766 11.642 -13.039 1.00 60.34 101 PRO A O 1
ATOM 800 N N . PRO A 1 102 ? -49.449 10.695 -14.605 1.00 63.62 102 PRO A N 1
ATOM 801 C CA . PRO A 1 102 ? -48.441 11.748 -14.593 1.00 63.62 102 PRO A CA 1
ATOM 802 C C . PRO A 1 102 ? -48.992 13.072 -15.158 1.00 63.62 102 PRO A C 1
ATOM 804 O O . PRO A 1 102 ? -49.743 13.056 -16.140 1.00 63.62 102 PRO A O 1
ATOM 807 N N . PRO A 1 103 ? -48.594 14.234 -14.607 1.00 58.22 103 PRO A N 1
ATOM 808 C CA . PRO A 1 103 ? -48.868 15.517 -15.234 1.00 58.22 103 PRO A CA 1
ATOM 809 C C . PRO A 1 103 ? -48.056 15.698 -16.527 1.00 58.22 103 PRO A C 1
ATOM 811 O O . PRO A 1 103 ? -46.920 15.248 -16.676 1.00 58.22 103 PRO A O 1
ATOM 814 N N . ARG A 1 104 ? -48.710 16.369 -17.475 1.00 55.53 104 ARG A N 1
ATOM 815 C CA . ARG A 1 104 ? -48.271 16.734 -18.827 1.00 55.53 104 ARG A CA 1
ATOM 816 C C . ARG A 1 104 ? -46.933 17.506 -18.815 1.00 55.53 104 ARG A C 1
ATOM 818 O O . ARG A 1 104 ? -46.751 18.343 -17.935 1.00 55.53 104 ARG A O 1
ATOM 825 N N . PRO A 1 105 ? -46.027 17.293 -19.790 1.00 52.88 105 PRO A N 1
ATOM 826 C CA . PRO A 1 105 ? -44.729 17.964 -19.817 1.00 52.88 105 PRO A CA 1
ATOM 827 C C . PRO A 1 105 ? -44.861 19.448 -20.189 1.00 52.88 105 PRO A C 1
ATOM 829 O O . PRO A 1 105 ? -45.381 19.784 -21.254 1.00 52.88 105 PRO A O 1
ATOM 832 N N . GLU A 1 106 ? -44.348 20.329 -19.331 1.00 50.91 106 GLU A N 1
ATOM 833 C CA . GLU A 1 106 ? -43.987 21.699 -19.703 1.00 50.91 106 GLU A CA 1
ATOM 834 C C . GLU A 1 106 ? -42.602 21.709 -20.383 1.00 50.91 106 GLU A C 1
ATOM 836 O O . GLU A 1 106 ? -41.724 20.922 -20.016 1.00 50.91 106 GLU A O 1
ATOM 841 N N . PRO A 1 107 ? -42.371 22.579 -21.383 1.00 50.81 107 PRO A N 1
ATOM 842 C CA . PRO A 1 107 ? -41.106 22.637 -22.102 1.00 50.81 107 PRO A CA 1
ATOM 843 C C . PRO A 1 107 ? -40.037 23.327 -21.245 1.00 50.81 107 PRO A C 1
ATOM 845 O O . PRO A 1 107 ? -39.953 24.555 -21.186 1.00 50.81 107 PRO A O 1
ATOM 848 N N . LEU A 1 108 ? -39.177 22.538 -20.599 1.00 46.78 108 LEU A N 1
ATOM 849 C CA . LEU A 1 108 ? -37.982 23.061 -19.946 1.00 46.78 108 LEU A CA 1
ATOM 850 C C . LEU A 1 108 ? -36.864 23.264 -20.973 1.00 46.78 108 LEU A C 1
ATOM 852 O O . LEU A 1 108 ? -36.275 22.328 -21.507 1.00 46.78 108 LEU A O 1
ATOM 856 N N . ARG A 1 109 ? -36.657 24.555 -21.243 1.00 46.22 109 ARG A N 1
ATOM 857 C CA . ARG A 1 109 ? -35.462 25.247 -21.733 1.00 46.22 109 ARG A CA 1
ATOM 858 C C . ARG A 1 109 ? -34.201 24.387 -21.867 1.00 46.22 109 ARG A C 1
ATOM 860 O O . ARG A 1 109 ? -33.722 23.793 -20.906 1.00 46.22 109 ARG A O 1
ATOM 867 N N . GLN A 1 110 ? -33.614 24.466 -23.061 1.00 48.34 110 GLN A N 1
ATOM 868 C CA . GLN A 1 110 ? -32.217 24.149 -23.337 1.00 48.34 110 GLN A CA 1
ATOM 869 C C . GLN A 1 110 ? -31.319 24.781 -22.266 1.00 48.34 110 GLN A C 1
ATOM 871 O O . GLN A 1 110 ? -31.317 26.000 -22.103 1.00 48.34 110 GLN A O 1
ATOM 876 N N . VAL A 1 111 ? -30.559 23.952 -21.551 1.00 42.72 111 VAL A N 1
ATOM 877 C CA . VAL A 1 111 ? -29.416 24.413 -20.764 1.00 42.72 111 VAL A CA 1
ATOM 878 C C . VAL A 1 111 ? -28.170 23.983 -21.515 1.00 42.72 111 VAL A C 1
ATOM 880 O O . VAL A 1 111 ? -27.952 22.798 -21.773 1.00 42.72 111 VAL A O 1
ATOM 883 N N . GLU A 1 112 ? -27.415 24.995 -21.923 1.00 46.47 112 GLU A N 1
ATOM 884 C CA . GLU A 1 112 ? -26.117 24.908 -22.567 1.00 46.47 112 GLU A CA 1
ATOM 885 C C . GLU A 1 112 ? -25.163 23.952 -21.850 1.00 46.47 112 GLU A C 1
ATOM 887 O O . GLU A 1 112 ? -25.095 23.866 -20.624 1.00 46.47 112 GLU A O 1
ATOM 892 N N . THR A 1 113 ? -24.368 23.279 -22.671 1.00 44.72 113 THR A N 1
ATOM 893 C CA . THR A 1 113 ? -23.187 22.500 -22.326 1.00 44.72 113 THR A CA 1
ATOM 894 C C . THR A 1 113 ? -22.224 23.324 -21.463 1.00 44.72 113 THR A C 1
ATOM 896 O O . THR A 1 113 ? -21.370 24.047 -21.980 1.00 44.72 113 THR A O 1
ATOM 899 N N . VAL A 1 114 ? -22.320 23.203 -20.138 1.00 41.78 114 VAL A N 1
ATOM 900 C CA . VAL A 1 114 ? -21.308 23.750 -19.227 1.00 41.78 114 VAL A CA 1
ATOM 901 C C . VAL A 1 114 ? -20.058 22.887 -19.341 1.00 41.78 114 VAL A C 1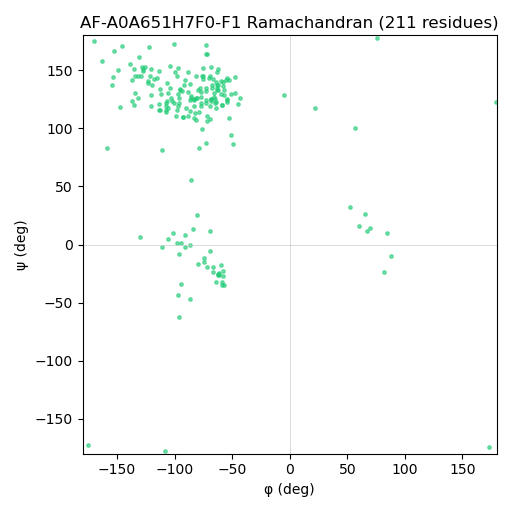
ATOM 903 O O . VAL A 1 114 ? -19.997 21.748 -18.877 1.00 41.78 114 VAL A O 1
ATOM 906 N N . ARG A 1 115 ? -19.053 23.453 -20.010 1.00 45.38 115 ARG A N 1
ATOM 907 C CA . ARG A 1 115 ? -17.679 22.961 -20.035 1.00 45.38 115 ARG A CA 1
ATOM 908 C C . ARG A 1 115 ? -17.180 22.819 -18.598 1.00 45.38 115 ARG A C 1
ATOM 910 O O . ARG A 1 115 ? -17.208 23.775 -17.828 1.00 45.38 115 ARG A O 1
ATOM 917 N N . THR A 1 116 ? -16.724 21.623 -18.254 1.00 41.44 116 THR A N 1
ATOM 918 C CA . THR A 1 116 ? -16.049 21.326 -16.992 1.00 41.44 116 THR A CA 1
ATOM 919 C C . THR A 1 116 ? -14.821 22.237 -16.840 1.00 41.44 116 THR A C 1
ATOM 921 O O . THR A 1 116 ? -14.017 22.306 -17.774 1.00 41.44 116 THR A O 1
ATOM 924 N N . PRO A 1 117 ? -14.646 22.941 -15.709 1.00 48.59 117 PRO A N 1
ATOM 925 C CA . PRO A 1 117 ? -13.413 23.667 -15.427 1.00 48.59 117 PRO A CA 1
ATOM 926 C C . PRO A 1 117 ? -12.238 22.691 -15.230 1.00 48.59 117 PRO A C 1
ATOM 928 O O . PRO A 1 117 ? -12.433 21.636 -14.617 1.00 48.59 117 PRO A O 1
ATOM 931 N N . PRO A 1 118 ? -11.021 23.018 -15.698 1.00 46.88 118 PRO A N 1
ATOM 932 C CA . PRO A 1 118 ? -9.815 22.308 -15.286 1.00 46.88 118 PRO A CA 1
ATOM 933 C C . PRO A 1 118 ? -9.595 22.512 -13.779 1.00 46.88 118 PRO A C 1
ATOM 935 O O . PRO A 1 118 ? -9.752 23.618 -13.261 1.00 46.88 118 PRO A O 1
ATOM 938 N N . ALA A 1 119 ? -9.281 21.429 -13.069 1.00 49.66 119 ALA A N 1
ATOM 939 C CA . ALA A 1 119 ? -8.982 21.472 -11.642 1.00 49.66 119 ALA A CA 1
ATOM 940 C C . ALA A 1 119 ? -7.651 22.215 -11.372 1.00 49.66 119 ALA A C 1
ATOM 942 O O . ALA A 1 119 ? -6.786 22.225 -12.248 1.00 49.66 119 ALA A O 1
ATOM 943 N N . PRO A 1 120 ? -7.486 22.834 -10.186 1.00 55.94 120 PRO A N 1
ATOM 944 C CA . PRO A 1 120 ? -6.446 23.826 -9.918 1.00 55.94 120 PRO A CA 1
ATOM 945 C C . PRO A 1 120 ? -5.056 23.211 -9.731 1.00 55.94 120 PRO A C 1
ATOM 947 O O . PRO A 1 120 ? -4.912 22.181 -9.069 1.00 55.94 120 PRO A O 1
ATOM 950 N N . ASP A 1 121 ? -4.045 23.911 -10.246 1.00 53.34 121 ASP A N 1
ATOM 951 C CA . ASP A 1 121 ? -2.632 23.716 -9.928 1.00 53.34 121 ASP A CA 1
ATOM 952 C C . ASP A 1 121 ? -2.402 23.790 -8.409 1.00 53.34 121 ASP A C 1
ATOM 954 O O . ASP A 1 121 ? -2.726 24.784 -7.752 1.00 53.34 121 ASP A O 1
ATOM 958 N N . ALA A 1 122 ? -1.834 22.727 -7.841 1.00 46.97 122 ALA A N 1
ATOM 959 C CA . ALA A 1 122 ? -1.303 22.741 -6.484 1.00 46.97 122 ALA A CA 1
ATOM 960 C C . ALA A 1 122 ? 0.052 23.484 -6.463 1.00 46.97 122 ALA A C 1
ATOM 962 O O . ALA A 1 122 ? 0.816 23.377 -7.425 1.00 46.97 122 ALA A O 1
ATOM 963 N N . PRO A 1 123 ? 0.378 24.230 -5.391 1.00 49.81 123 PRO A N 1
ATOM 964 C CA . PRO A 1 123 ? 1.588 25.042 -5.335 1.00 49.81 123 PRO A CA 1
ATOM 965 C C . PRO A 1 123 ? 2.853 24.175 -5.343 1.00 49.81 123 PRO A C 1
ATOM 967 O O . PRO A 1 123 ? 3.020 23.274 -4.522 1.00 49.81 123 PRO A O 1
ATOM 970 N N . ALA A 1 124 ? 3.745 24.487 -6.282 1.00 40.25 124 ALA A N 1
ATOM 971 C CA . ALA A 1 124 ? 5.083 23.932 -6.394 1.00 40.25 124 ALA A CA 1
ATOM 972 C C . ALA A 1 124 ? 5.963 24.414 -5.231 1.00 40.25 124 ALA A C 1
ATOM 974 O O . ALA A 1 124 ? 6.139 25.616 -5.031 1.00 40.25 124 ALA A O 1
ATOM 975 N N . ASP A 1 125 ? 6.533 23.469 -4.488 1.00 40.31 125 ASP A N 1
ATOM 976 C CA . ASP A 1 125 ? 7.578 23.719 -3.499 1.00 40.31 125 ASP A CA 1
ATOM 977 C C . ASP A 1 125 ? 8.942 23.807 -4.230 1.00 40.31 125 ASP A C 1
ATOM 979 O O . ASP A 1 125 ? 9.385 22.816 -4.819 1.00 40.31 125 ASP A O 1
ATOM 983 N N . PRO A 1 126 ? 9.622 24.969 -4.271 1.00 43.19 126 PRO A N 1
ATOM 984 C CA . PRO A 1 126 ? 10.733 25.228 -5.195 1.00 43.19 126 PRO A CA 1
ATOM 985 C C . PRO A 1 126 ? 12.093 24.643 -4.762 1.00 43.19 126 PRO A C 1
ATOM 987 O O . PRO A 1 126 ? 13.141 25.160 -5.154 1.00 43.19 126 PRO A O 1
ATOM 990 N N . ARG A 1 127 ? 12.125 23.580 -3.947 1.00 43.94 127 ARG A N 1
ATOM 991 C CA . ARG A 1 127 ? 13.384 22.952 -3.484 1.00 43.94 127 ARG A CA 1
ATOM 992 C C . ARG A 1 127 ? 13.478 21.437 -3.637 1.00 43.94 127 ARG A C 1
ATOM 994 O O . ARG A 1 127 ? 14.471 20.859 -3.205 1.00 43.94 127 ARG A O 1
ATOM 1001 N N . SER A 1 128 ? 12.512 20.796 -4.285 1.00 41.47 128 SER A N 1
ATOM 1002 C CA . SER A 1 128 ? 12.574 19.358 -4.548 1.00 41.47 128 SER A CA 1
ATOM 1003 C C . SER A 1 128 ? 12.725 19.128 -6.042 1.00 41.47 128 SER A C 1
ATOM 1005 O O . SER A 1 128 ? 11.827 19.475 -6.805 1.00 41.47 128 SER A O 1
ATOM 1007 N N . SER A 1 129 ? 13.855 18.556 -6.464 1.00 50.25 129 SER A N 1
ATOM 1008 C CA . SER A 1 129 ? 13.995 17.966 -7.797 1.00 50.25 129 SER A CA 1
ATOM 1009 C C . SER A 1 129 ? 12.734 17.164 -8.118 1.00 50.25 129 SER A C 1
ATOM 1011 O O . SER A 1 129 ? 12.304 16.348 -7.307 1.00 50.25 129 SER A O 1
ATOM 1013 N N . GLU A 1 130 ? 12.129 17.475 -9.258 1.00 55.09 130 GLU A N 1
ATOM 1014 C CA . GLU A 1 130 ? 10.773 17.136 -9.695 1.00 55.09 130 GLU A CA 1
ATOM 1015 C C . GLU A 1 130 ? 10.437 15.639 -9.515 1.00 55.09 130 GLU A C 1
ATOM 1017 O O . GLU A 1 130 ? 10.629 14.821 -10.413 1.00 55.09 130 GLU A O 1
ATOM 1022 N N . ALA A 1 131 ? 9.960 15.264 -8.325 1.00 58.88 131 A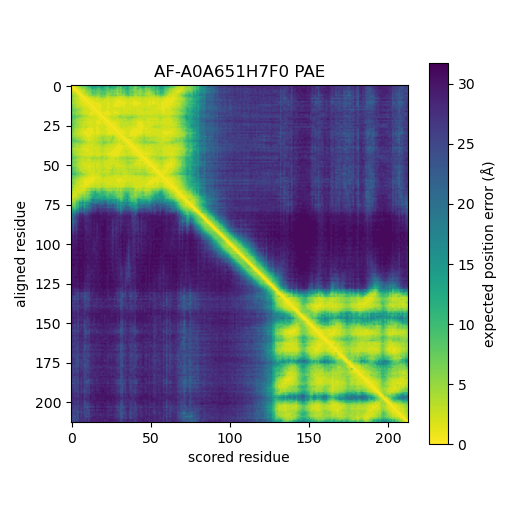LA A N 1
ATOM 1023 C CA . ALA A 1 131 ? 9.624 13.891 -7.967 1.00 58.88 131 ALA A CA 1
ATOM 1024 C C . ALA A 1 131 ? 8.262 13.525 -8.567 1.00 58.88 131 ALA A C 1
ATOM 1026 O O . ALA A 1 131 ? 7.218 13.646 -7.921 1.00 58.88 131 ALA A O 1
ATOM 1027 N N . ILE A 1 132 ? 8.250 13.118 -9.837 1.00 70.56 132 ILE A N 1
ATOM 1028 C CA . ILE A 1 132 ? 7.003 12.841 -10.557 1.00 70.56 132 ILE A CA 1
ATOM 1029 C C . ILE A 1 132 ? 6.572 11.396 -10.275 1.00 70.56 132 ILE A C 1
ATOM 1031 O O . ILE A 1 132 ? 7.343 10.470 -10.554 1.00 70.56 132 ILE A O 1
ATOM 1035 N N . PRO A 1 133 ? 5.336 11.147 -9.801 1.00 72.69 133 PRO A N 1
ATOM 1036 C CA . PRO A 1 133 ? 4.822 9.792 -9.665 1.00 72.69 133 PRO A CA 1
ATOM 1037 C C . PRO A 1 133 ? 4.713 9.136 -11.044 1.00 72.69 133 PRO A C 1
ATOM 1039 O O . PRO A 1 133 ? 3.970 9.588 -11.922 1.00 72.69 133 PRO 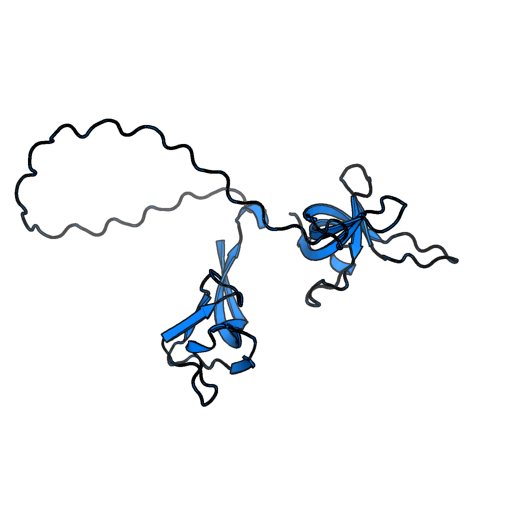A O 1
ATOM 1042 N N . ARG A 1 134 ? 5.465 8.054 -11.252 1.00 80.25 134 ARG A N 1
ATOM 1043 C CA . ARG A 1 134 ? 5.532 7.329 -12.525 1.00 80.25 134 ARG A CA 1
ATOM 1044 C C . ARG A 1 134 ? 5.310 5.837 -12.312 1.00 80.25 134 ARG A C 1
ATOM 1046 O O . ARG A 1 134 ? 5.717 5.243 -11.314 1.00 80.25 134 ARG A O 1
ATOM 1053 N N . ARG A 1 135 ? 4.657 5.228 -13.299 1.00 84.12 135 ARG A N 1
ATOM 1054 C CA . ARG A 1 135 ? 4.645 3.780 -13.498 1.00 84.12 135 ARG A CA 1
ATOM 1055 C C . ARG A 1 135 ? 5.517 3.481 -14.707 1.00 84.12 135 ARG A C 1
ATOM 1057 O O . ARG A 1 135 ? 5.270 4.048 -15.770 1.00 84.12 135 ARG A O 1
ATOM 1064 N N . LEU A 1 136 ? 6.519 2.632 -14.525 1.00 84.19 136 LEU A N 1
ATOM 1065 C CA . LEU A 1 136 ? 7.408 2.166 -15.583 1.00 84.19 136 LEU A CA 1
ATOM 1066 C C . LEU A 1 136 ? 7.322 0.645 -15.672 1.00 84.19 136 LEU A C 1
ATOM 1068 O O . LEU A 1 136 ? 7.170 -0.034 -14.659 1.00 84.19 136 LEU A O 1
ATOM 1072 N N . GLU A 1 137 ? 7.424 0.124 -16.885 1.00 88.12 137 GLU A N 1
ATOM 1073 C CA . GLU A 1 137 ? 7.386 -1.308 -17.164 1.00 88.12 137 GLU A CA 1
ATOM 1074 C C . GLU A 1 137 ? 8.700 -1.708 -17.824 1.00 88.12 137 GLU A C 1
ATOM 1076 O O . GLU A 1 137 ? 9.217 -0.977 -18.673 1.00 88.12 137 GLU A O 1
ATOM 1081 N N . GLY A 1 138 ? 9.264 -2.834 -17.406 1.00 87.81 138 GLY A N 1
ATOM 1082 C CA . GLY A 1 138 ? 10.552 -3.282 -17.914 1.00 87.81 138 GLY A CA 1
ATOM 1083 C C . GLY A 1 138 ? 11.090 -4.500 -17.185 1.00 87.81 138 GLY A C 1
ATOM 1084 O O . GLY A 1 138 ? 10.425 -5.067 -16.321 1.00 87.81 138 GLY A O 1
ATOM 1085 N N . ILE A 1 139 ? 12.312 -4.889 -17.525 1.00 87.00 139 ILE A N 1
ATOM 1086 C CA . ILE A 1 139 ? 13.034 -5.976 -16.863 1.00 87.00 139 ILE A CA 1
ATOM 1087 C C . ILE A 1 139 ? 13.898 -5.387 -15.755 1.00 87.00 139 ILE A C 1
ATOM 1089 O O . ILE A 1 139 ? 14.607 -4.404 -15.987 1.00 87.00 139 ILE A O 1
ATOM 1093 N N . VAL A 1 140 ? 13.849 -5.976 -14.559 1.00 87.94 140 VAL A N 1
ATOM 1094 C CA . VAL A 1 140 ? 14.818 -5.641 -13.505 1.00 87.94 140 VAL A CA 1
ATOM 1095 C C . VAL A 1 140 ? 16.110 -6.389 -13.770 1.00 87.94 140 VAL A C 1
ATOM 1097 O O . VAL A 1 140 ? 16.121 -7.617 -13.858 1.00 87.94 140 VAL A O 1
ATOM 1100 N N . GLU A 1 141 ? 17.211 -5.661 -13.836 1.00 86.19 141 GLU A N 1
ATOM 1101 C CA . GLU A 1 141 ? 18.541 -6.247 -13.944 1.00 86.19 141 GLU A CA 1
ATOM 1102 C C . GLU A 1 141 ? 19.461 -5.677 -12.868 1.00 86.19 141 GLU A C 1
ATOM 1104 O O . GLU A 1 141 ? 19.289 -4.551 -12.395 1.00 86.19 141 GLU A O 1
ATOM 1109 N N . GLU A 1 142 ? 20.460 -6.468 -12.491 1.00 85.19 142 GLU A N 1
ATOM 1110 C CA . GLU A 1 142 ? 21.517 -6.014 -11.601 1.00 85.19 142 GLU A CA 1
ATOM 1111 C C . GLU A 1 142 ? 22.524 -5.155 -12.374 1.00 85.19 142 GLU A C 1
ATOM 1113 O O . GLU A 1 142 ? 22.991 -5.508 -13.465 1.00 85.19 142 GLU A O 1
ATOM 1118 N N . VAL A 1 143 ? 22.898 -4.023 -11.785 1.00 82.31 143 VAL A N 1
ATOM 1119 C CA . VAL A 1 143 ? 23.975 -3.193 -12.314 1.00 82.31 143 VAL A CA 1
ATOM 1120 C C . VAL A 1 143 ? 25.284 -3.957 -12.124 1.00 82.31 143 VAL A C 1
ATOM 1122 O O . VAL A 1 143 ? 25.679 -4.261 -10.998 1.00 82.31 143 VAL A O 1
ATOM 1125 N N . ARG A 1 144 ? 25.983 -4.269 -13.226 1.00 73.00 144 ARG A N 1
ATOM 1126 C CA . ARG A 1 144 ? 27.259 -5.005 -13.189 1.00 73.00 144 ARG A CA 1
ATOM 1127 C C . ARG A 1 144 ? 28.244 -4.333 -12.232 1.00 73.00 144 ARG A C 1
ATOM 1129 O O . ARG A 1 144 ? 28.799 -3.276 -12.538 1.00 73.00 144 ARG A O 1
ATOM 1136 N N . ARG A 1 145 ? 28.503 -4.980 -11.096 1.00 66.81 145 ARG A N 1
ATOM 1137 C CA . ARG A 1 145 ? 29.459 -4.506 -10.090 1.00 66.81 145 ARG A CA 1
ATOM 1138 C C . ARG A 1 145 ? 30.858 -4.503 -10.698 1.00 66.81 145 ARG A C 1
ATOM 1140 O O . ARG A 1 145 ? 31.326 -5.525 -11.193 1.00 66.81 145 ARG A O 1
ATOM 1147 N N . HIS A 1 146 ? 31.518 -3.350 -10.698 1.00 62.81 146 HIS A N 1
ATOM 1148 C CA . HIS A 1 146 ? 32.933 -3.269 -11.051 1.00 62.81 146 HIS A CA 1
ATOM 1149 C C . HIS A 1 146 ? 33.773 -3.432 -9.781 1.00 62.81 146 HIS A C 1
ATOM 1151 O O . HIS A 1 146 ? 33.414 -2.865 -8.750 1.00 62.81 146 HIS A O 1
ATOM 1157 N N . PRO A 1 147 ? 34.915 -4.138 -9.838 1.00 61.03 147 PRO A N 1
ATOM 1158 C CA . PRO A 1 147 ? 35.736 -4.412 -8.655 1.00 61.03 147 PRO A CA 1
ATOM 1159 C C . PRO A 1 147 ? 36.252 -3.147 -7.944 1.00 61.03 147 PRO A C 1
ATOM 1161 O O . PRO A 1 147 ? 36.618 -3.213 -6.778 1.00 61.03 147 PRO A O 1
ATOM 1164 N N . PHE A 1 148 ? 36.235 -1.987 -8.611 1.00 66.75 148 PHE A N 1
ATOM 1165 C CA . PHE A 1 148 ? 36.733 -0.712 -8.080 1.00 66.75 148 PHE A CA 1
ATOM 1166 C C . PHE A 1 148 ? 35.647 0.339 -7.800 1.00 66.75 148 PHE A C 1
ATOM 1168 O O . PHE A 1 148 ? 35.974 1.436 -7.350 1.00 66.75 148 PHE A O 1
ATOM 1175 N N . ARG A 1 149 ? 34.367 0.056 -8.086 1.00 64.56 149 ARG A N 1
ATOM 1176 C CA . ARG A 1 149 ? 33.252 0.983 -7.819 1.00 64.56 149 ARG A CA 1
ATOM 1177 C C . ARG A 1 149 ? 31.981 0.215 -7.483 1.00 64.56 149 ARG A C 1
ATOM 1179 O O . ARG A 1 149 ? 31.455 -0.511 -8.327 1.00 64.56 149 ARG A O 1
ATOM 1186 N N . GLN A 1 150 ? 31.467 0.429 -6.274 1.00 68.31 150 GLN A N 1
ATOM 1187 C CA . GLN A 1 150 ? 30.124 -0.015 -5.916 1.00 68.31 150 GLN A CA 1
ATOM 1188 C C . GLN A 1 150 ? 29.096 0.941 -6.535 1.00 68.31 150 GLN A C 1
ATOM 1190 O O . GLN A 1 150 ? 29.221 2.155 -6.357 1.00 68.31 150 GLN A O 1
ATOM 1195 N N . PRO A 1 151 ? 28.112 0.430 -7.293 1.00 69.56 151 PRO A N 1
ATOM 1196 C CA . PRO A 1 151 ? 27.034 1.265 -7.796 1.00 69.56 151 PRO A CA 1
ATOM 1197 C C . PRO A 1 151 ? 26.166 1.750 -6.627 1.00 69.56 151 PRO A C 1
ATOM 1199 O O . PRO A 1 151 ? 25.842 0.972 -5.733 1.00 69.56 151 PRO A O 1
ATOM 1202 N N . LEU A 1 152 ? 25.786 3.033 -6.656 1.00 74.06 152 LEU A N 1
ATOM 1203 C CA . LEU A 1 152 ? 24.881 3.652 -5.671 1.00 74.06 152 LEU A CA 1
ATOM 1204 C C . LEU A 1 152 ? 23.531 2.924 -5.609 1.00 74.06 152 LEU A C 1
ATOM 1206 O O . LEU A 1 152 ? 22.959 2.764 -4.536 1.00 74.06 152 LEU A O 1
ATOM 1210 N N . TYR A 1 153 ? 23.068 2.434 -6.761 1.00 80.69 153 TYR A N 1
ATOM 1211 C CA . TYR A 1 153 ? 21.841 1.664 -6.905 1.00 80.69 153 TYR A CA 1
ATOM 1212 C C . TYR A 1 153 ? 22.168 0.285 -7.496 1.00 80.69 153 TYR A C 1
ATOM 1214 O O . TYR A 1 153 ? 22.704 0.218 -8.606 1.00 80.69 153 TYR A O 1
ATOM 1222 N N . PRO A 1 154 ? 21.872 -0.819 -6.786 1.00 80.06 154 PRO A N 1
ATOM 1223 C CA . PRO A 1 154 ? 22.253 -2.162 -7.224 1.00 80.06 154 PRO A CA 1
ATOM 1224 C C . PRO A 1 154 ? 21.434 -2.670 -8.417 1.00 80.06 154 PRO A C 1
ATOM 1226 O O . PRO A 1 154 ? 21.882 -3.572 -9.121 1.00 80.06 154 PRO A O 1
ATOM 1229 N N . TYR A 1 155 ? 20.267 -2.079 -8.681 1.00 86.19 155 TYR A N 1
ATOM 1230 C CA . TYR A 1 155 ? 19.339 -2.537 -9.711 1.00 86.19 155 TYR A CA 1
ATOM 1231 C C . TYR A 1 155 ? 18.940 -1.408 -10.663 1.00 86.19 155 TYR A C 1
ATOM 1233 O O . TYR A 1 155 ? 18.842 -0.241 -10.273 1.00 86.19 155 TYR A O 1
ATOM 1241 N N . HIS A 1 156 ? 18.667 -1.761 -11.918 1.00 90.25 156 HIS A N 1
ATOM 1242 C CA . HIS A 1 156 ? 18.070 -0.862 -12.903 1.00 90.25 156 HIS A CA 1
ATOM 1243 C C . HIS A 1 156 ? 16.881 -1.514 -13.610 1.00 90.25 156 HIS A C 1
ATOM 1245 O O . HIS A 1 156 ? 16.725 -2.734 -13.601 1.00 90.25 156 HIS A O 1
ATOM 1251 N N . LEU A 1 157 ? 16.039 -0.686 -14.221 1.00 87.75 157 LEU A N 1
ATOM 1252 C CA . LEU A 1 157 ? 14.925 -1.118 -15.058 1.00 87.75 157 LEU A CA 1
ATOM 1253 C C . LEU A 1 157 ? 15.266 -0.879 -16.529 1.00 87.75 157 LEU A C 1
ATOM 1255 O O . LEU A 1 157 ? 15.657 0.236 -16.895 1.00 87.75 157 LEU A O 1
ATOM 1259 N N . VAL A 1 158 ? 15.085 -1.893 -17.374 1.00 89.19 158 VAL A N 1
ATOM 1260 C CA . VAL A 1 158 ? 15.333 -1.810 -18.822 1.00 89.19 158 VAL A CA 1
ATOM 1261 C C . VAL A 1 158 ? 14.065 -2.057 -19.645 1.00 89.19 158 VAL A C 1
ATOM 1263 O O . VAL A 1 158 ? 13.236 -2.891 -19.300 1.00 89.19 158 VAL A O 1
ATOM 1266 N N . ASP A 1 159 ? 13.915 -1.315 -20.740 1.00 85.00 159 ASP A N 1
ATOM 1267 C CA . ASP A 1 159 ? 12.846 -1.464 -21.742 1.00 85.00 159 ASP A CA 1
ATOM 1268 C C . ASP A 1 159 ? 13.049 -2.732 -22.606 1.00 85.00 159 ASP A C 1
ATOM 1270 O O . ASP A 1 159 ? 14.125 -3.331 -22.596 1.00 85.00 159 ASP A O 1
ATOM 1274 N N . GLN A 1 160 ? 12.075 -3.095 -23.452 1.00 78.69 160 GLN A N 1
ATOM 1275 C CA . GLN A 1 160 ? 12.111 -4.261 -24.362 1.00 78.69 160 GLN A CA 1
ATOM 1276 C C . GLN A 1 160 ? 13.306 -4.210 -25.320 1.00 78.69 160 GLN A C 1
ATOM 1278 O O . GLN A 1 160 ? 13.755 -5.215 -25.860 1.00 78.69 160 GLN A O 1
ATOM 1283 N N . ARG A 1 161 ? 13.821 -3.000 -25.538 1.00 78.19 161 ARG A N 1
ATOM 1284 C CA . ARG A 1 161 ? 14.971 -2.698 -26.391 1.00 78.19 161 ARG A CA 1
ATOM 1285 C C . ARG A 1 161 ? 16.306 -2.720 -25.635 1.00 78.19 161 ARG A C 1
ATOM 1287 O O . ARG A 1 161 ? 17.299 -2.253 -26.183 1.00 78.19 161 ARG A O 1
ATOM 1294 N N . GLY A 1 162 ? 16.325 -3.152 -24.371 1.00 79.25 162 GLY A N 1
ATOM 1295 C CA . GLY A 1 162 ? 17.513 -3.152 -23.508 1.00 79.25 162 GLY A CA 1
ATOM 1296 C C . GLY A 1 162 ? 17.983 -1.754 -23.089 1.00 79.25 162 GLY A C 1
ATOM 1297 O O . GLY A 1 162 ? 19.110 -1.579 -22.633 1.00 79.25 162 GLY A O 1
ATOM 1298 N N . ARG A 1 163 ? 17.147 -0.723 -23.270 1.00 83.56 163 ARG A N 1
ATOM 1299 C CA . ARG A 1 163 ? 17.482 0.655 -22.883 1.00 83.56 163 ARG A CA 1
ATOM 1300 C C . ARG A 1 163 ? 17.134 0.873 -21.419 1.00 83.56 163 ARG A C 1
ATOM 1302 O O . ARG A 1 163 ? 15.993 0.642 -21.028 1.00 83.56 163 ARG A O 1
ATOM 1309 N N . ARG A 1 164 ? 18.088 1.372 -20.630 1.00 87.19 164 ARG A N 1
ATOM 1310 C CA . ARG A 1 164 ? 17.864 1.717 -19.221 1.00 87.19 164 ARG A CA 1
ATOM 1311 C C . ARG A 1 164 ? 16.857 2.859 -19.098 1.00 87.19 164 ARG A C 1
ATOM 1313 O O . ARG A 1 164 ? 17.089 3.954 -19.607 1.00 87.19 164 ARG A O 1
ATOM 1320 N N . LEU A 1 165 ? 15.767 2.598 -18.386 1.00 85.06 165 LEU A N 1
ATOM 1321 C CA . LEU A 1 165 ? 14.713 3.563 -18.090 1.00 85.06 165 LEU A CA 1
ATOM 1322 C C . LEU A 1 165 ? 15.036 4.374 -16.831 1.00 85.06 165 LEU A C 1
ATOM 1324 O O . LEU A 1 165 ? 14.913 5.600 -16.847 1.00 85.06 165 LEU A O 1
ATOM 1328 N N . ALA A 1 166 ? 15.462 3.691 -15.766 1.00 87.94 166 ALA A N 1
ATOM 1329 C CA . ALA A 1 166 ? 15.848 4.290 -14.491 1.00 87.94 166 ALA A CA 1
ATOM 1330 C C . ALA A 1 166 ? 16.673 3.308 -13.642 1.00 87.94 166 ALA A C 1
AT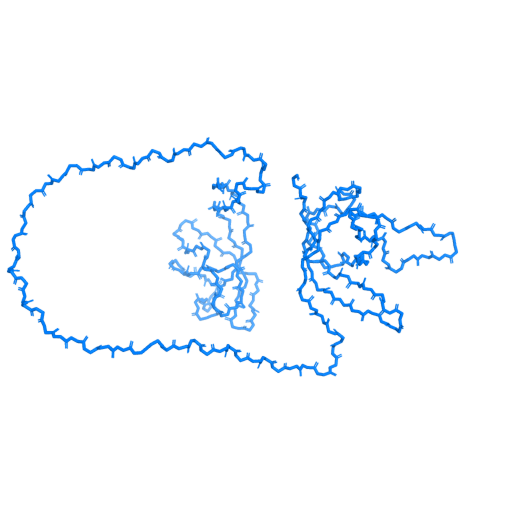OM 1332 O O . ALA A 1 166 ? 16.576 2.092 -13.818 1.00 87.94 166 ALA A O 1
ATOM 1333 N N . TYR A 1 167 ? 17.456 3.834 -12.705 1.00 88.75 167 TYR A N 1
ATOM 1334 C CA . TYR A 1 167 ? 17.947 3.073 -11.557 1.00 88.75 167 TYR A CA 1
ATOM 1335 C C . TYR A 1 167 ? 16.829 2.884 -10.534 1.00 88.75 167 TYR A C 1
ATOM 1337 O O . TYR A 1 167 ? 15.920 3.711 -10.462 1.00 88.75 167 TYR A O 1
ATOM 1345 N N . LEU A 1 168 ? 16.885 1.806 -9.759 1.00 86.94 168 LEU A N 1
ATOM 1346 C CA . LEU A 1 168 ? 15.866 1.484 -8.765 1.00 86.94 168 LEU A CA 1
ATOM 1347 C C . LEU A 1 168 ? 16.410 1.716 -7.355 1.00 86.94 168 LEU A C 1
ATOM 1349 O O . LEU A 1 168 ? 17.361 1.056 -6.932 1.00 86.94 168 LEU 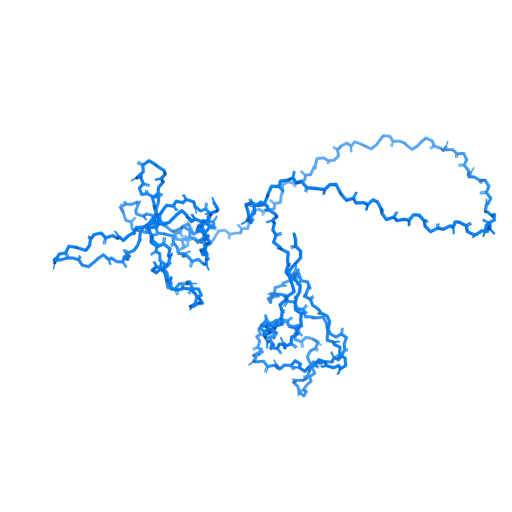A O 1
ATOM 1353 N N . ASP A 1 169 ? 15.769 2.626 -6.624 1.00 85.69 169 ASP A N 1
ATOM 1354 C CA . ASP A 1 169 ? 15.944 2.777 -5.181 1.00 85.69 169 ASP A CA 1
ATOM 1355 C C . ASP A 1 169 ? 14.881 1.934 -4.467 1.00 85.69 169 ASP A C 1
ATOM 1357 O O . ASP A 1 169 ? 13.685 2.227 -4.517 1.00 85.69 169 ASP A O 1
ATOM 1361 N N . LEU A 1 170 ? 15.336 0.853 -3.837 1.00 81.38 170 LEU A N 1
ATOM 1362 C CA . LEU A 1 170 ? 14.491 -0.126 -3.158 1.00 81.38 170 LEU A CA 1
ATOM 1363 C C . LEU A 1 170 ? 14.324 0.147 -1.660 1.00 81.38 170 LEU A C 1
ATOM 1365 O O . LEU A 1 170 ? 13.648 -0.627 -0.991 1.00 81.38 170 LEU A O 1
ATOM 1369 N N . GLN A 1 171 ? 14.910 1.220 -1.116 1.00 78.31 171 GLN A N 1
ATOM 1370 C CA . GLN A 1 171 ? 14.818 1.518 0.320 1.00 78.31 171 GLN A CA 1
ATOM 1371 C C . GLN A 1 171 ? 13.376 1.779 0.780 1.00 78.31 171 GLN A C 1
ATOM 1373 O O . GLN A 1 171 ? 13.047 1.552 1.940 1.00 78.31 171 GLN A O 1
ATOM 1378 N N . ALA A 1 172 ? 12.520 2.243 -0.135 1.00 69.62 172 ALA A N 1
ATOM 1379 C CA . ALA A 1 172 ? 11.101 2.495 0.109 1.00 69.62 172 ALA A CA 1
ATOM 1380 C C . ALA A 1 172 ? 10.193 1.289 -0.203 1.00 69.62 172 ALA A C 1
ATOM 1382 O O . ALA A 1 172 ? 8.979 1.372 -0.006 1.00 69.62 172 ALA A O 1
ATOM 1383 N N . LEU A 1 173 ? 10.751 0.176 -0.692 1.00 72.56 173 LEU A N 1
ATOM 1384 C CA . LEU A 1 173 ? 9.973 -1.018 -0.993 1.00 72.56 173 LEU A CA 1
ATOM 1385 C C . LEU A 1 173 ? 9.557 -1.696 0.318 1.00 72.56 173 LEU A C 1
ATOM 1387 O O . LEU A 1 173 ? 10.388 -1.927 1.196 1.00 72.56 173 LEU A O 1
ATOM 1391 N N . LEU A 1 174 ? 8.276 -2.061 0.441 1.00 68.75 174 LEU A N 1
ATOM 1392 C CA . LEU A 1 174 ? 7.830 -2.853 1.584 1.00 68.75 174 LEU A CA 1
ATOM 1393 C C . LEU A 1 174 ? 8.622 -4.176 1.649 1.00 68.75 174 LEU A C 1
ATOM 1395 O O . LEU A 1 174 ? 8.750 -4.853 0.627 1.00 68.75 174 LEU A O 1
ATOM 1399 N N . PRO A 1 175 ? 9.089 -4.602 2.837 1.00 63.75 175 PRO A N 1
ATOM 1400 C CA . PRO A 1 175 ? 9.955 -5.776 3.009 1.00 63.75 175 PRO A CA 1
ATOM 1401 C C . PRO A 1 175 ? 9.260 -7.126 2.748 1.00 63.75 175 PRO A C 1
ATOM 1403 O O . PRO A 1 175 ? 9.795 -8.182 3.071 1.00 63.75 175 PRO A O 1
ATOM 1406 N N . THR A 1 176 ? 8.058 -7.127 2.175 1.00 62.22 176 THR A N 1
ATOM 1407 C CA . THR A 1 176 ? 7.231 -8.323 1.989 1.00 62.22 176 THR A CA 1
ATOM 1408 C C . THR A 1 176 ? 7.653 -9.180 0.798 1.00 62.22 176 THR A C 1
ATOM 1410 O O . THR A 1 176 ? 7.231 -10.330 0.716 1.00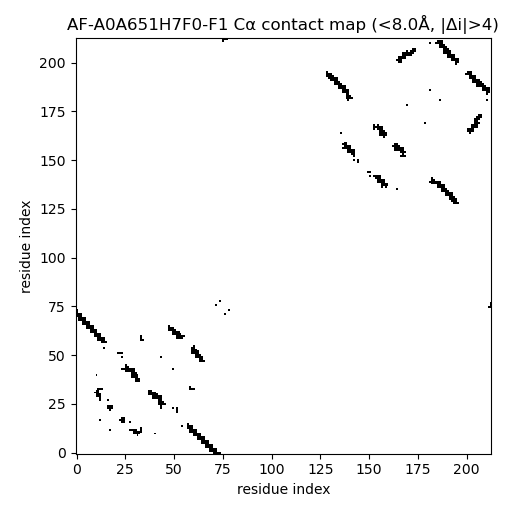 62.22 176 THR A O 1
ATOM 1413 N N . THR A 1 177 ? 8.457 -8.664 -0.141 1.00 66.00 177 THR A N 1
ATOM 1414 C CA . THR A 1 177 ? 8.962 -9.446 -1.285 1.00 66.00 177 THR A CA 1
ATOM 1415 C C . THR A 1 177 ? 10.446 -9.165 -1.531 1.00 66.00 177 THR A C 1
ATOM 1417 O O . THR A 1 177 ? 10.798 -8.005 -1.753 1.00 66.00 177 THR A O 1
ATOM 1420 N N . PRO A 1 178 ? 11.317 -10.193 -1.535 1.00 74.94 178 PRO A N 1
ATOM 1421 C CA . PRO A 1 178 ? 12.738 -9.997 -1.790 1.00 74.94 178 PRO A CA 1
ATOM 1422 C C . PRO A 1 178 ? 12.954 -9.506 -3.231 1.00 74.94 178 PRO A C 1
ATOM 1424 O O . PRO A 1 178 ? 12.402 -10.110 -4.163 1.00 74.94 178 PRO A O 1
ATOM 1427 N N . PRO A 1 179 ? 13.725 -8.424 -3.444 1.00 73.06 179 PRO A N 1
ATOM 1428 C CA . PRO A 1 179 ? 13.924 -7.833 -4.764 1.00 73.06 179 PRO A CA 1
ATOM 1429 C C . PRO A 1 179 ? 14.585 -8.781 -5.768 1.00 73.06 179 PRO A C 1
ATOM 1431 O O . PRO A 1 179 ? 14.347 -8.677 -6.972 1.00 73.06 179 PRO A O 1
ATOM 1434 N N . GLU A 1 180 ? 15.328 -9.768 -5.272 1.00 80.38 180 GLU A N 1
ATOM 1435 C CA . GLU A 1 180 ? 15.944 -10.842 -6.050 1.00 80.38 180 GLU A CA 1
ATOM 1436 C C . GLU A 1 180 ? 14.902 -11.649 -6.838 1.00 80.38 180 GLU A C 1
ATOM 1438 O O . GLU A 1 180 ? 15.196 -12.163 -7.916 1.00 80.38 180 GLU A O 1
ATOM 1443 N N . SER A 1 181 ? 13.656 -11.708 -6.353 1.00 81.69 181 SER A N 1
ATOM 1444 C CA . SER A 1 181 ? 12.556 -12.399 -7.041 1.00 81.69 181 SER A CA 1
ATOM 1445 C C . SER A 1 181 ? 12.148 -11.733 -8.354 1.00 81.69 181 SER A C 1
ATOM 1447 O O . SER A 1 181 ? 11.495 -12.373 -9.179 1.00 81.69 181 SER A O 1
ATOM 1449 N N . PHE A 1 182 ? 12.495 -10.458 -8.546 1.00 81.06 182 PHE A N 1
ATOM 1450 C CA . PHE A 1 182 ? 12.145 -9.678 -9.732 1.00 81.06 182 PHE A CA 1
ATOM 1451 C C . PHE A 1 182 ? 13.253 -9.656 -10.790 1.00 81.06 182 PHE A C 1
ATOM 1453 O O . PHE A 1 182 ? 13.011 -9.193 -11.905 1.00 81.06 182 PHE A O 1
ATOM 1460 N N . LEU A 1 183 ? 14.442 -10.184 -10.480 1.00 84.88 183 LEU A N 1
ATOM 1461 C CA . LEU A 1 183 ? 15.572 -10.183 -11.407 1.00 84.88 183 LEU A CA 1
ATOM 1462 C C . LEU A 1 183 ? 15.277 -10.988 -12.672 1.00 84.88 183 LEU A C 1
ATOM 1464 O O . LEU A 1 183 ? 14.785 -12.115 -12.618 1.00 84.88 183 LEU A O 1
ATOM 1468 N N . GLY A 1 184 ? 15.596 -10.393 -13.821 1.00 81.31 184 GLY A N 1
ATOM 1469 C CA . GLY A 1 184 ? 15.405 -10.999 -15.137 1.00 81.31 184 GLY A CA 1
ATOM 1470 C C . GLY A 1 184 ? 13.938 -11.184 -15.531 1.00 81.31 184 GLY A C 1
ATOM 1471 O O . GLY A 1 184 ? 13.659 -11.887 -16.500 1.00 81.31 184 GLY A O 1
ATOM 1472 N N . ARG A 1 185 ? 12.992 -10.585 -14.796 1.00 82.81 185 ARG A N 1
ATOM 1473 C CA . ARG A 1 185 ? 11.553 -10.705 -15.059 1.00 82.81 185 ARG A CA 1
ATOM 1474 C C . ARG A 1 185 ? 10.957 -9.377 -15.489 1.00 82.81 185 ARG A C 1
ATOM 1476 O O . ARG A 1 185 ? 11.400 -8.316 -15.056 1.00 82.81 185 ARG A O 1
ATOM 1483 N N . TRP A 1 186 ? 9.921 -9.464 -16.320 1.00 84.69 186 TRP A N 1
ATOM 1484 C CA . TRP A 1 186 ? 9.122 -8.316 -16.726 1.00 84.69 186 TRP A CA 1
ATOM 1485 C C . TRP A 1 186 ? 8.246 -7.861 -15.553 1.00 84.69 186 TRP A C 1
ATOM 1487 O O . TRP A 1 186 ? 7.463 -8.639 -14.999 1.00 84.69 186 TRP A O 1
ATOM 1497 N N . VAL A 1 187 ? 8.399 -6.608 -15.139 1.00 87.88 187 VAL A N 1
ATOM 1498 C CA . VAL A 1 187 ? 7.714 -6.049 -13.974 1.00 87.88 187 VAL A CA 1
ATOM 1499 C C . VAL A 1 187 ? 7.151 -4.667 -14.265 1.00 87.88 187 VAL A C 1
ATOM 1501 O O . VAL A 1 187 ? 7.694 -3.895 -15.054 1.00 87.88 187 VAL A O 1
ATOM 1504 N N . SER A 1 188 ? 6.068 -4.338 -13.568 1.00 87.62 188 SER A N 1
ATOM 1505 C CA . SER A 1 188 ? 5.560 -2.977 -13.446 1.00 87.62 188 SER A CA 1
ATOM 1506 C C . SER A 1 188 ? 6.057 -2.399 -12.125 1.00 87.62 188 SER A C 1
ATOM 1508 O O . SER A 1 188 ? 5.654 -2.849 -11.047 1.00 87.62 188 SER A O 1
ATOM 1510 N N . VAL A 1 189 ? 6.878 -1.359 -12.213 1.00 87.69 189 VAL A N 1
ATOM 1511 C CA . VAL A 1 189 ? 7.421 -0.619 -11.075 1.00 87.69 189 VAL A CA 1
ATOM 1512 C C . VAL A 1 189 ? 6.663 0.695 -10.932 1.00 87.69 189 VAL A C 1
ATOM 1514 O O . VAL A 1 189 ? 6.550 1.473 -11.882 1.00 87.69 189 VAL A O 1
ATOM 1517 N N . ARG A 1 190 ? 6.123 0.955 -9.742 1.00 85.94 190 ARG A N 1
ATOM 1518 C CA . ARG A 1 190 ? 5.493 2.235 -9.403 1.00 85.94 190 ARG A CA 1
ATOM 1519 C C . ARG A 1 190 ? 6.330 2.937 -8.349 1.00 85.94 190 ARG A C 1
ATOM 1521 O O . ARG A 1 190 ? 6.719 2.321 -7.355 1.00 85.94 190 ARG A O 1
ATOM 1528 N N . GLY A 1 191 ? 6.561 4.223 -8.568 1.00 86.50 191 GLY A N 1
ATOM 1529 C CA . GLY A 1 191 ? 7.383 5.007 -7.673 1.00 86.50 191 GLY A CA 1
ATOM 1530 C C . GLY A 1 191 ? 7.440 6.482 -8.025 1.00 86.50 191 GLY A C 1
ATOM 1531 O O . GLY A 1 191 ? 6.745 6.957 -8.927 1.00 86.50 191 GLY A O 1
ATOM 1532 N N . LEU A 1 192 ? 8.310 7.184 -7.313 1.00 85.19 192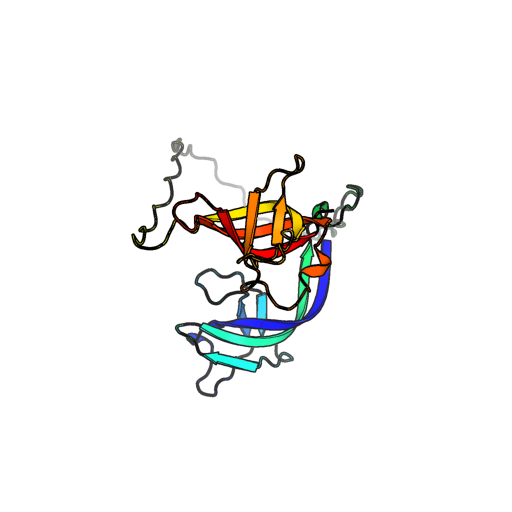 LEU A N 1
ATOM 1533 C CA . LEU A 1 192 ? 8.631 8.583 -7.561 1.00 85.19 192 LEU A CA 1
ATOM 1534 C C . LEU A 1 192 ? 9.902 8.643 -8.402 1.00 85.19 192 LEU A C 1
ATOM 1536 O O . LEU A 1 192 ? 10.944 8.119 -8.003 1.00 85.19 192 LEU A O 1
ATOM 1540 N N . LEU A 1 193 ? 9.797 9.220 -9.597 1.00 82.44 193 LEU A N 1
ATOM 1541 C CA . LEU A 1 193 ? 10.939 9.394 -10.481 1.00 82.44 193 LEU A CA 1
ATOM 1542 C C . LEU A 1 193 ? 11.636 10.698 -10.124 1.00 82.44 193 LEU A C 1
ATOM 1544 O O . LEU A 1 193 ? 11.071 11.767 -10.333 1.00 82.44 193 LEU A O 1
ATOM 1548 N N . ASN A 1 194 ? 12.867 10.583 -9.652 1.00 81.81 194 ASN A N 1
ATOM 1549 C CA . ASN A 1 194 ? 13.749 11.700 -9.384 1.00 81.81 194 ASN A CA 1
ATOM 1550 C C . ASN A 1 194 ? 14.832 11.744 -10.461 1.00 81.81 194 ASN A C 1
ATOM 1552 O O . ASN A 1 194 ? 15.381 10.720 -10.875 1.00 81.81 194 ASN A O 1
ATOM 1556 N N . THR A 1 195 ? 15.164 12.942 -10.916 1.00 77.69 195 THR A N 1
ATOM 1557 C CA . THR A 1 195 ? 16.401 13.184 -11.658 1.00 77.69 195 THR A CA 1
ATOM 1558 C C . THR A 1 195 ? 17.457 13.614 -10.654 1.00 77.69 195 THR A C 1
ATOM 1560 O O . THR A 1 195 ? 17.343 14.688 -10.061 1.00 77.69 195 THR A O 1
ATOM 1563 N N . GLU A 1 196 ? 18.443 12.756 -10.412 1.00 64.81 196 GLU A N 1
ATOM 1564 C CA . GLU A 1 196 ? 19.491 13.013 -9.429 1.00 64.81 196 GLU A CA 1
ATOM 1565 C C . GLU A 1 196 ? 20.783 13.450 -10.134 1.00 64.81 196 GLU A C 1
ATOM 1567 O O . GLU A 1 196 ? 21.314 12.759 -11.006 1.00 64.81 196 GLU A O 1
ATOM 1572 N N . GLY A 1 197 ? 21.281 14.627 -9.747 1.00 55.91 197 GLY A N 1
ATOM 1573 C CA . GLY A 1 197 ? 22.566 15.169 -10.181 1.00 55.91 197 GLY A CA 1
ATOM 1574 C C . GLY A 1 197 ? 22.628 15.747 -11.602 1.00 55.91 197 GLY A C 1
ATOM 1575 O O . GLY A 1 197 ? 21.689 15.704 -12.392 1.00 55.91 197 GLY A O 1
ATOM 1576 N N . ASP A 1 198 ? 23.815 16.269 -11.919 1.00 49.88 198 ASP A N 1
ATOM 1577 C CA . ASP A 1 198 ? 24.190 16.975 -13.160 1.00 49.88 198 ASP A CA 1
ATOM 1578 C C . ASP A 1 198 ? 24.249 16.056 -14.406 1.00 49.88 198 ASP A C 1
ATOM 1580 O O . ASP A 1 198 ? 24.446 16.493 -15.536 1.00 49.88 198 ASP A O 1
ATOM 1584 N N . ARG A 1 199 ? 24.081 14.738 -14.216 1.00 56.41 199 ARG A N 1
ATOM 1585 C CA . ARG A 1 199 ? 24.257 13.709 -15.260 1.00 56.41 199 ARG A CA 1
ATOM 1586 C C . ARG A 1 199 ? 22.957 13.179 -15.868 1.00 56.41 199 ARG A C 1
ATOM 1588 O O . ARG A 1 199 ? 23.006 12.201 -16.614 1.00 56.41 199 ARG A O 1
ATOM 1595 N N . ASN A 1 200 ? 21.806 13.799 -15.591 1.00 64.56 200 ASN A N 1
ATOM 1596 C CA . ASN A 1 200 ? 20.490 13.320 -16.048 1.00 64.56 200 ASN A CA 1
ATOM 1597 C C . ASN A 1 200 ? 20.233 11.841 -15.688 1.00 64.56 200 ASN A C 1
ATOM 1599 O O . ASN A 1 200 ? 19.568 11.106 -16.428 1.00 64.56 200 ASN A O 1
ATOM 1603 N N . GLU A 1 201 ? 20.776 11.382 -14.559 1.00 73.25 201 GLU A N 1
ATOM 1604 C CA . GLU A 1 201 ? 20.541 10.026 -14.084 1.00 73.25 201 GLU A CA 1
ATOM 1605 C C . GLU A 1 201 ? 19.146 9.959 -13.460 1.00 73.25 201 GLU A C 1
ATOM 1607 O O . GLU A 1 201 ? 18.785 10.715 -12.559 1.00 73.25 201 GLU A O 1
ATOM 1612 N N . ARG A 1 202 ? 18.317 9.074 -14.012 1.00 81.25 202 ARG A N 1
ATOM 1613 C CA . ARG A 1 202 ? 16.942 8.867 -13.565 1.00 81.25 202 ARG A CA 1
ATOM 1614 C C . ARG A 1 202 ? 16.941 7.795 -12.492 1.00 81.25 202 ARG A C 1
ATOM 1616 O O . ARG A 1 202 ? 17.301 6.653 -12.782 1.00 81.25 202 ARG A O 1
ATOM 1623 N N . VAL A 1 203 ? 16.521 8.157 -11.290 1.00 86.00 203 VAL A N 1
ATOM 1624 C CA . VAL A 1 203 ? 16.384 7.256 -10.147 1.00 86.00 203 VAL A CA 1
ATOM 1625 C C . VAL A 1 203 ? 14.907 7.152 -9.815 1.00 86.00 203 VAL A C 1
ATOM 1627 O O . VAL A 1 203 ? 14.240 8.148 -9.553 1.00 86.00 203 VAL A O 1
ATOM 1630 N N . LEU A 1 204 ? 14.372 5.941 -9.856 1.00 85.56 204 LEU A N 1
ATOM 1631 C CA . LEU A 1 204 ? 13.004 5.659 -9.466 1.00 85.56 204 LEU A CA 1
ATOM 1632 C C . LEU A 1 204 ? 13.018 5.114 -8.040 1.00 85.56 204 LEU A C 1
ATOM 1634 O O . LEU A 1 204 ? 13.456 3.985 -7.812 1.00 85.56 204 LEU A O 1
ATOM 1638 N N . ARG A 1 205 ? 12.507 5.904 -7.093 1.00 87.00 205 ARG A N 1
ATOM 1639 C CA . ARG A 1 205 ? 12.219 5.426 -5.740 1.00 87.00 205 ARG A CA 1
ATOM 1640 C C . ARG A 1 205 ? 11.008 4.520 -5.788 1.00 87.00 205 ARG A C 1
ATOM 1642 O O . ARG A 1 205 ? 9.895 4.978 -6.043 1.00 87.00 205 ARG A O 1
ATOM 1649 N N . VAL A 1 206 ? 11.242 3.237 -5.570 1.00 85.62 206 VAL A N 1
ATOM 1650 C CA . VAL A 1 206 ? 10.251 2.190 -5.761 1.00 85.62 206 VAL A CA 1
ATOM 1651 C C . VAL A 1 206 ? 9.357 2.082 -4.535 1.00 85.62 206 VAL A C 1
ATOM 1653 O O . VAL A 1 206 ? 9.815 1.750 -3.450 1.00 85.62 206 VAL A O 1
ATOM 1656 N N . GLU A 1 207 ? 8.062 2.304 -4.733 1.00 83.56 207 GLU A N 1
ATOM 1657 C CA . GLU A 1 207 ? 7.042 2.096 -3.698 1.00 83.56 207 GLU A CA 1
ATOM 1658 C C . GLU A 1 207 ? 6.414 0.704 -3.820 1.00 83.56 207 GLU A C 1
ATOM 1660 O O . GLU A 1 207 ? 6.030 0.080 -2.834 1.00 83.56 207 GLU A O 1
ATOM 1665 N N . SER A 1 208 ? 6.277 0.202 -5.052 1.00 81.38 208 SER A N 1
ATOM 1666 C CA . SER A 1 208 ? 5.747 -1.138 -5.300 1.00 81.38 208 SER A CA 1
ATOM 1667 C C . SER A 1 208 ? 6.255 -1.729 -6.611 1.00 81.38 208 SER A C 1
ATOM 1669 O O . SER A 1 208 ? 6.393 -1.030 -7.619 1.00 81.38 208 SER A O 1
ATOM 1671 N N . MET A 1 209 ? 6.478 -3.044 -6.600 1.00 84.50 209 MET A N 1
ATOM 1672 C CA . MET A 1 209 ? 6.781 -3.850 -7.782 1.00 84.50 209 MET A CA 1
ATOM 1673 C C . MET A 1 209 ? 5.766 -4.970 -7.921 1.00 84.50 209 MET A C 1
ATOM 1675 O O . MET A 1 209 ? 5.329 -5.561 -6.933 1.00 84.50 209 MET A O 1
ATOM 1679 N N . ARG A 1 210 ? 5.374 -5.247 -9.162 1.00 83.69 210 ARG A N 1
ATOM 1680 C CA . ARG A 1 210 ? 4.493 -6.364 -9.500 1.00 83.69 210 ARG A CA 1
ATOM 1681 C C . ARG A 1 210 ? 5.006 -7.054 -10.747 1.00 83.69 210 ARG A C 1
ATOM 1683 O O . ARG A 1 210 ? 5.441 -6.383 -11.680 1.00 83.69 210 ARG A O 1
ATOM 1690 N N . PHE A 1 211 ? 4.911 -8.377 -10.765 1.00 82.12 211 PHE A N 1
ATOM 1691 C CA . PHE A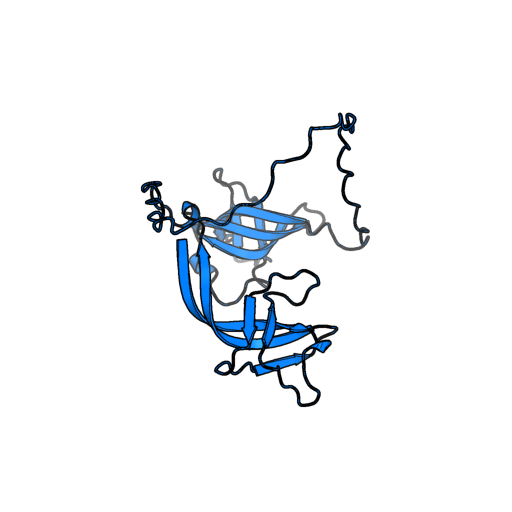 1 211 ? 5.109 -9.142 -11.987 1.00 82.12 211 PHE A CA 1
ATOM 1692 C C . PHE A 1 211 ? 4.053 -8.743 -13.011 1.00 82.12 211 PHE A C 1
ATOM 1694 O O . PHE A 1 211 ? 2.884 -8.552 -12.661 1.00 82.12 211 PHE A O 1
ATOM 1701 N N . LEU A 1 212 ? 4.487 -8.592 -14.254 1.00 74.56 212 LEU A N 1
ATOM 1702 C CA . LEU A 1 212 ? 3.582 -8.512 -15.387 1.00 74.56 212 LEU A CA 1
ATOM 1703 C C . LEU A 1 212 ? 3.391 -9.936 -15.943 1.00 74.56 212 LEU A C 1
ATOM 1705 O O . LEU A 1 212 ? 4.367 -10.692 -15.958 1.00 74.56 212 LEU A O 1
ATOM 1709 N N . PRO A 1 213 ? 2.151 -10.320 -16.295 1.00 59.69 213 PRO A N 1
ATOM 1710 C CA . PRO A 1 213 ? 1.826 -11.653 -16.801 1.00 59.69 213 PRO A CA 1
ATOM 1711 C C . PRO A 1 213 ? 2.414 -11.929 -18.189 1.00 59.69 213 PRO A C 1
ATOM 1713 O O . PRO A 1 213 ? 2.632 -10.959 -18.952 1.00 59.69 213 PRO A O 1
#

Secondary structure (DSSP, 8-state):
-EEEEEEEEEEEEEGGGS-TTS---TTPEEESSSSTTPPEEEEPPTT--PEEEEE-SSEEEEEEEEEEEEE--GGGGT-----PPPPPPPPPP------PPPPPPP--------PPPPPPPPPP-TTS---EEEEEEEEEEE---BTTB--SSSEEEE-TTS-EEEEEE-TTS-TTS-GGGGBTSEEEEEEEEEEETTTTEEEEEEEEEEE--

Solvent-accessible surface area (backbone atoms only — not comparable to full-atom values): 13491 Å² total; per-residue (Å²): 84,83,42,82,46,76,45,77,39,77,32,17,34,48,51,90,62,43,45,96,86,67,43,71,52,69,66,42,67,30,16,70,41,80,54,95,86,44,58,74,70,48,60,39,46,90,90,53,76,67,43,73,74,44,85,55,93,67,24,24,38,29,39,37,72,46,78,44,80,46,77,48,62,53,78,75,66,70,56,78,96,79,77,81,80,76,76,80,79,82,75,84,90,78,81,90,82,91,77,80,85,82,81,80,87,74,91,78,72,90,76,78,87,77,76,80,78,83,81,81,86,74,86,82,68,97,82,60,67,69,62,45,81,44,77,49,66,27,32,32,41,73,52,82,75,46,100,89,46,83,64,98,44,61,31,30,32,20,36,98,82,71,45,76,70,30,34,39,39,61,88,62,37,64,89,86,60,68,72,76,78,42,55,82,32,53,28,43,38,32,26,35,36,30,60,54,72,98,74,74,42,39,36,28,40,26,55,45,78,41,79,55,122

Foldseek 3Di:
DKDKDFDKAWWKFFPVQADPVRDHDFQGWIFNDPDPPGDTFDTHHPPWDKAFDDDDDGMTIIITGDTGIDDDDPQQVVDDPDDDDDPPDDDDDDDDDDDDDDDDDDDDDDDDDDDDDDDDDDDDDPPAQQFDWDKDKAAKAADPDDPVDDDPAGIFGADPVRHTPAGEDCPQEDPPDDCVVRHRAIKIFTATWGQDDPPSHTYGHGNDIDGGD

Sequence (213 aa):
MAIFHKGKFELYVRNEDVTKDMQIPVGTQLFLRGERGAPPFTRVEEDDEPELLRIGPGWSTVYLEKMGVGFVRRADLGLPSGRTERPPAQIPQGARQSDPPPPRPEPLRQVETVRTPPAPDAPADPRSSEAIPRRLEGIVEEVRRHPFRQPLYPYHLVDQRGRRLAYLDLQALLPTTPPESFLGRWVSVRGLLNTEGDRNERVLRVESMRFLP

Mean predicted aligned error: 20.32 Å

pLDDT: mean 74.95, std 17.67, range [36.41, 97.5]